Protein AF-0000000086997171 (afdb_homodimer)

Solvent-accessible surface area (backbone atoms only — not comparable to full-atom values): 11995 Å² total; per-residue (Å²): 127,89,74,79,86,69,37,44,40,44,58,39,64,38,56,68,51,46,50,51,52,29,58,74,67,73,45,54,68,68,56,49,52,52,50,43,27,66,76,50,34,45,74,69,50,71,69,57,48,53,42,53,61,66,52,76,52,82,48,42,27,58,60,54,49,46,52,26,62,75,70,69,49,57,64,74,71,35,38,43,81,40,80,42,61,52,68,63,52,50,51,51,51,52,51,48,52,54,51,52,59,54,66,72,100,128,88,75,80,87,68,37,43,40,44,57,41,66,40,54,69,49,47,50,52,52,28,57,75,67,74,45,53,69,69,55,48,51,52,50,43,25,68,76,52,34,45,72,68,49,70,69,56,50,54,42,52,63,65,52,74,52,82,50,43,27,58,60,54,49,45,51,26,62,74,70,69,51,56,64,74,71,35,37,43,81,41,81,41,62,51,68,62,52,51,49,51,52,52,51,51,52,55,52,52,60,56,64,70,102

Structure (mmCIF, N/CA/C/O backbone):
data_AF-0000000086997171-model_v1
#
loop_
_entity.id
_entity.type
_entity.pdbx_description
1 polymer 'Uncharacterized protein'
#
loop_
_atom_site.group_PDB
_atom_site.id
_atom_site.type_symbol
_atom_site.label_atom_id
_atom_site.label_alt_id
_atom_site.label_comp_id
_atom_site.label_asym_id
_atom_site.label_entity_id
_atom_site.label_seq_id
_atom_site.pdbx_PDB_ins_code
_atom_site.Cartn_x
_atom_site.Cartn_y
_atom_site.Cartn_z
_atom_site.occupancy
_atom_site.B_iso_or_equiv
_atom_site.auth_seq_id
_atom_site.auth_comp_id
_atom_site.auth_asym_id
_atom_site.auth_atom_id
_atom_site.pdbx_PDB_model_num
ATOM 1 N N . MET A 1 1 ? -8.305 15.734 19.891 1 39.94 1 MET A N 1
ATOM 2 C CA . MET A 1 1 ? -7.094 15.32 19.188 1 39.94 1 MET A CA 1
ATOM 3 C C . MET A 1 1 ? -7.348 14.086 18.328 1 39.94 1 MET A C 1
ATOM 5 O O . MET A 1 1 ? -8.047 13.164 18.766 1 39.94 1 MET A O 1
ATOM 9 N N . ARG A 1 2 ? -7.27 14.102 17.016 1 52 2 ARG A N 1
ATOM 10 C CA . ARG A 1 2 ? -7.68 12.984 16.172 1 52 2 ARG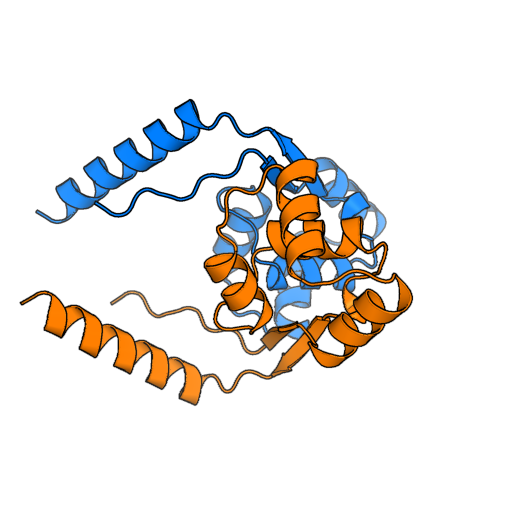 A CA 1
ATOM 11 C C . ARG A 1 2 ? -6.859 11.734 16.469 1 52 2 ARG A C 1
ATOM 13 O O . ARG A 1 2 ? -5.633 11.797 16.547 1 52 2 ARG A O 1
ATOM 20 N N . LYS A 1 3 ? -7.363 10.75 17.062 1 66.62 3 LYS A N 1
ATOM 21 C CA . LYS A 1 3 ? -6.746 9.492 17.469 1 66.62 3 LYS A CA 1
ATOM 22 C C . LYS A 1 3 ? -6.191 8.742 16.25 1 66.62 3 LYS A C 1
ATOM 24 O O . LYS A 1 3 ? -6.836 8.695 15.203 1 66.62 3 LYS A O 1
ATOM 29 N N . PHE A 1 4 ? -4.867 8.469 16.312 1 76.44 4 PHE A N 1
ATOM 30 C CA . PHE A 1 4 ? -4.207 7.684 15.266 1 76.44 4 PHE A CA 1
ATOM 31 C C . PHE A 1 4 ? -4.902 6.34 15.086 1 76.44 4 PHE A C 1
ATOM 33 O O . PHE A 1 4 ? -5.25 5.676 16.062 1 76.44 4 PHE A O 1
ATOM 40 N N . LEU A 1 5 ? -5.23 6.16 13.906 1 85.69 5 LEU A N 1
ATOM 41 C CA . LEU A 1 5 ? -5.781 4.844 13.602 1 85.69 5 LEU A CA 1
ATOM 42 C C . LEU A 1 5 ? -4.68 3.795 13.539 1 85.69 5 LEU A C 1
ATOM 44 O O . LEU A 1 5 ? -3.785 3.877 12.695 1 85.69 5 LEU A O 1
ATOM 48 N N . ILE A 1 6 ? -4.719 2.932 14.508 1 89.88 6 ILE A N 1
ATOM 49 C CA . ILE A 1 6 ? -3.754 1.84 14.57 1 89.88 6 ILE A CA 1
ATOM 50 C C . ILE A 1 6 ? -4.473 0.502 14.414 1 89.88 6 ILE A C 1
ATOM 52 O O . ILE A 1 6 ? -5.402 0.2 15.164 1 89.88 6 ILE A O 1
ATOM 56 N N . HIS A 1 7 ? -4.047 -0.205 13.469 1 94.12 7 HIS A N 1
ATOM 57 C CA . HIS A 1 7 ? -4.629 -1.518 13.211 1 94.12 7 HIS A CA 1
ATOM 58 C C . HIS A 1 7 ? -3.928 -2.6 14.031 1 94.12 7 HIS A C 1
ATOM 60 O O . HIS A 1 7 ? -2.842 -2.373 14.57 1 94.12 7 HIS A O 1
ATOM 66 N N . ASP A 1 8 ? -4.543 -3.762 14.086 1 94.62 8 ASP A N 1
ATOM 67 C CA . ASP A 1 8 ? -3.988 -4.875 14.852 1 94.62 8 ASP A CA 1
ATOM 68 C C . ASP A 1 8 ? -2.887 -5.586 14.062 1 94.62 8 ASP A C 1
ATOM 70 O O . ASP A 1 8 ? -2.117 -6.363 14.633 1 94.62 8 ASP A O 1
ATOM 74 N N . LYS A 1 9 ? -2.91 -5.336 12.758 1 94.94 9 LYS A N 1
ATOM 75 C CA . LYS A 1 9 ? -1.922 -5.969 11.891 1 94.94 9 LYS A CA 1
ATOM 76 C C . LYS A 1 9 ? -1.235 -4.941 11 1 94.94 9 LYS A C 1
ATOM 78 O O . LYS A 1 9 ? -1.775 -3.857 10.758 1 94.94 9 LYS A O 1
ATOM 83 N N . ASP A 1 10 ? -0.065 -5.309 10.688 1 94.31 10 ASP A N 1
ATOM 84 C CA . ASP A 1 10 ? 0.682 -4.555 9.688 1 94.31 10 ASP A CA 1
ATOM 85 C C . ASP A 1 10 ? 1.393 -5.488 8.711 1 94.31 10 ASP A C 1
ATOM 87 O O . ASP A 1 10 ? 1.412 -6.703 8.906 1 94.31 10 ASP A O 1
ATOM 91 N N . ILE A 1 11 ? 1.782 -4.953 7.617 1 96.06 11 ILE A N 1
ATOM 92 C CA . ILE A 1 11 ? 2.506 -5.727 6.613 1 96.06 11 ILE A CA 1
ATOM 93 C C . ILE A 1 11 ? 3.945 -5.227 6.516 1 96.06 11 ILE A C 1
ATOM 95 O O . ILE A 1 11 ? 4.191 -4.02 6.484 1 96.06 11 ILE A O 1
ATOM 99 N N . LYS A 1 12 ? 4.871 -6.16 6.566 1 96.56 12 LYS A N 1
ATOM 100 C CA . LYS A 1 12 ? 6.289 -5.816 6.547 1 96.56 12 LYS A CA 1
ATOM 101 C C . LYS A 1 12 ? 7.031 -6.605 5.469 1 96.56 12 LYS A C 1
ATOM 103 O O . LYS A 1 12 ? 6.699 -7.762 5.203 1 96.56 12 LYS A O 1
ATOM 108 N N . LEU A 1 13 ? 8 -5.941 4.934 1 97.94 13 LEU A N 1
ATOM 109 C CA . LEU A 1 13 ? 8.898 -6.598 3.988 1 97.94 13 LEU A CA 1
ATOM 110 C C . LEU A 1 13 ? 9.891 -7.5 4.715 1 97.94 13 LEU A C 1
ATOM 112 O O . LEU A 1 13 ? 10.461 -7.105 5.738 1 97.94 13 LEU A O 1
ATOM 116 N N . ASN A 1 14 ? 10.008 -8.719 4.262 1 97.44 14 ASN A N 1
ATOM 117 C CA . ASN A 1 14 ? 11.086 -9.594 4.699 1 97.44 14 ASN A CA 1
ATOM 118 C C . ASN A 1 14 ? 12.367 -9.336 3.912 1 97.44 14 ASN A C 1
ATOM 120 O O . ASN A 1 14 ? 12.539 -9.859 2.809 1 97.44 14 ASN A O 1
ATOM 124 N N . LYS A 1 15 ? 13.242 -8.68 4.52 1 95.94 15 LYS A N 1
ATOM 125 C CA . LYS A 1 15 ? 14.445 -8.211 3.838 1 95.94 15 LYS A CA 1
ATOM 126 C C . LYS A 1 15 ? 15.336 -9.375 3.416 1 95.94 15 LYS A C 1
ATOM 128 O O . LYS A 1 15 ? 15.969 -9.328 2.359 1 95.94 15 LYS A O 1
ATOM 133 N N . SER A 1 16 ? 15.383 -10.344 4.262 1 97.12 16 SER A N 1
ATOM 134 C CA . SER A 1 16 ? 16.188 -11.508 3.932 1 97.12 16 SER A CA 1
ATOM 135 C C . SER A 1 16 ? 15.688 -12.195 2.668 1 97.12 16 SER A C 1
ATOM 137 O O . SER A 1 16 ? 16.484 -12.625 1.831 1 97.12 16 SER A O 1
ATOM 139 N N . LYS A 1 17 ? 14.398 -12.32 2.574 1 97.88 17 LYS A N 1
ATOM 140 C CA . LYS A 1 17 ? 13.82 -12.914 1.371 1 97.88 17 LYS A CA 1
ATOM 141 C C . LYS A 1 17 ? 14.086 -12.039 0.148 1 97.88 17 LYS A C 1
ATOM 143 O O . LYS A 1 17 ? 14.391 -12.555 -0.933 1 97.88 17 LYS A O 1
ATOM 148 N N . LEU A 1 18 ? 13.977 -10.719 0.305 1 98.06 18 LEU A N 1
ATOM 149 C CA . LEU A 1 18 ? 14.289 -9.805 -0.786 1 98.06 18 LEU A CA 1
ATOM 150 C C . LEU A 1 18 ? 15.734 -9.961 -1.23 1 98.06 18 LEU A C 1
ATOM 152 O O . LEU A 1 18 ? 16.016 -10.039 -2.428 1 98.06 18 LEU A O 1
ATOM 156 N N . ASP A 1 19 ? 16.641 -10.062 -0.273 1 97.75 19 ASP A N 1
ATOM 157 C CA . ASP A 1 19 ? 18.047 -10.227 -0.577 1 97.75 19 ASP A CA 1
ATOM 158 C C . ASP A 1 19 ? 18.297 -11.492 -1.394 1 97.75 19 ASP A C 1
ATOM 160 O O . ASP A 1 19 ? 19.062 -11.477 -2.357 1 97.75 19 ASP A O 1
ATOM 164 N N . ALA A 1 20 ? 17.609 -12.508 -1.007 1 98.12 20 ALA A N 1
ATOM 165 C CA . ALA A 1 20 ? 17.766 -13.781 -1.708 1 98.12 20 ALA A CA 1
ATOM 166 C C . ALA A 1 20 ? 17.297 -13.672 -3.156 1 98.12 20 ALA A C 1
ATOM 168 O O . ALA A 1 20 ? 17.922 -14.211 -4.062 1 98.12 20 ALA A O 1
ATOM 169 N N . ILE A 1 21 ? 16.203 -12.992 -3.361 1 97.94 21 ILE A N 1
ATOM 170 C CA . ILE A 1 21 ? 15.656 -12.805 -4.699 1 97.94 21 ILE A CA 1
ATOM 171 C C . ILE A 1 21 ? 16.609 -11.953 -5.531 1 97.94 21 ILE A C 1
ATOM 173 O O . ILE A 1 21 ? 16.891 -12.273 -6.688 1 97.94 21 ILE A O 1
ATOM 177 N N . LEU A 1 22 ? 17.109 -10.883 -4.973 1 98.06 22 LEU A N 1
ATOM 178 C CA . LEU A 1 22 ? 18.031 -10.008 -5.676 1 98.06 22 LEU A CA 1
ATOM 179 C C . LEU A 1 22 ? 19.312 -10.75 -6.051 1 98.06 22 LEU A C 1
ATOM 181 O O . LEU A 1 22 ? 19.828 -10.602 -7.164 1 98.06 22 LEU A O 1
ATOM 185 N N . ASP A 1 23 ? 19.797 -11.586 -5.125 1 98.06 23 ASP A N 1
ATOM 186 C CA . ASP A 1 23 ? 20.984 -12.406 -5.391 1 98.06 23 ASP A CA 1
ATOM 187 C C . ASP A 1 23 ? 20.734 -13.359 -6.555 1 98.06 23 ASP A C 1
ATOM 189 O O . ASP A 1 23 ? 21.578 -13.484 -7.449 1 98.06 23 ASP A O 1
ATOM 193 N N . SER A 1 24 ? 19.609 -13.953 -6.5 1 97.75 24 SER A N 1
ATOM 194 C CA . SER A 1 24 ? 19.281 -14.914 -7.551 1 97.75 24 SER A CA 1
ATOM 195 C C . SER A 1 24 ? 19.156 -14.227 -8.906 1 97.75 24 SER A C 1
ATOM 197 O O . SER A 1 24 ? 19.406 -14.844 -9.945 1 97.75 24 SER A O 1
ATOM 199 N N . GLN A 1 25 ? 18.781 -13.031 -8.938 1 97.62 25 GLN A N 1
ATOM 200 C CA . GLN A 1 25 ? 18.578 -12.281 -10.172 1 97.62 25 GLN A CA 1
ATOM 201 C C . GLN A 1 25 ? 19.797 -11.43 -10.508 1 97.62 25 GLN A C 1
ATOM 203 O O . GLN A 1 25 ? 19.781 -10.656 -11.469 1 97.62 25 GLN A O 1
ATOM 208 N N . LYS A 1 26 ? 20.828 -11.508 -9.656 1 97.44 26 LYS A N 1
ATOM 209 C CA . LYS A 1 26 ? 22.078 -10.789 -9.844 1 97.44 26 LYS A CA 1
ATOM 210 C C . LYS A 1 26 ? 21.844 -9.281 -9.938 1 97.44 26 LYS A C 1
ATOM 212 O O . LYS A 1 26 ? 22.359 -8.617 -10.836 1 97.44 26 LYS A O 1
ATOM 217 N N . MET A 1 27 ? 21.047 -8.766 -9.07 1 97.62 27 MET A N 1
ATOM 218 C CA . MET A 1 27 ? 20.703 -7.352 -8.977 1 97.62 27 MET A CA 1
ATOM 219 C C . MET A 1 27 ? 21.016 -6.805 -7.594 1 97.62 27 MET A C 1
ATOM 221 O O . MET A 1 27 ? 20.781 -7.473 -6.586 1 97.62 27 MET A O 1
ATOM 225 N N . ASP A 1 28 ? 21.625 -5.648 -7.551 1 97.31 28 ASP A N 1
ATOM 226 C CA . ASP A 1 28 ? 21.812 -5.012 -6.25 1 97.31 28 ASP A CA 1
ATOM 227 C C . ASP A 1 28 ? 20.75 -3.938 -6.012 1 97.31 28 ASP A C 1
ATOM 229 O O . ASP A 1 28 ? 19.875 -3.719 -6.855 1 97.31 28 ASP A O 1
ATOM 233 N N . TYR A 1 29 ? 20.844 -3.246 -4.887 1 97.5 29 TYR A N 1
ATOM 234 C CA . TYR A 1 29 ? 19.781 -2.318 -4.477 1 97.5 29 TYR A CA 1
ATOM 235 C C . TYR A 1 29 ? 19.797 -1.062 -5.34 1 97.5 29 TYR A C 1
ATOM 237 O O . TYR A 1 29 ? 18.766 -0.444 -5.57 1 97.5 29 TYR A O 1
ATOM 245 N N . THR A 1 30 ? 20.938 -0.646 -5.746 1 98.06 30 THR A N 1
ATOM 246 C CA . THR A 1 30 ? 21.047 0.526 -6.609 1 98.06 30 THR A CA 1
ATOM 247 C C . THR A 1 30 ? 20.344 0.278 -7.945 1 98.06 30 THR A C 1
ATOM 249 O O . THR A 1 30 ? 19.594 1.124 -8.422 1 98.06 30 THR A O 1
ATOM 252 N N . GLU A 1 31 ? 20.594 -0.854 -8.508 1 98.19 31 GLU A N 1
ATOM 253 C CA . GLU A 1 31 ? 19.953 -1.24 -9.758 1 98.19 31 GLU A CA 1
ATOM 254 C C . GLU A 1 31 ? 18.453 -1.393 -9.57 1 98.19 31 GLU A C 1
ATOM 256 O O . GLU A 1 31 ? 17.672 -0.967 -10.43 1 98.19 31 GLU A O 1
ATOM 261 N N . LEU A 1 32 ? 18.094 -2.066 -8.531 1 98.31 32 LEU A N 1
ATOM 262 C CA . LEU A 1 32 ? 16.672 -2.229 -8.219 1 98.31 32 LEU A CA 1
ATOM 263 C C . LEU A 1 32 ? 15.977 -0.876 -8.164 1 98.31 32 LEU A C 1
ATOM 265 O O . LEU A 1 32 ? 14.93 -0.688 -8.797 1 98.31 32 LEU A O 1
ATOM 269 N N . HIS A 1 33 ? 16.516 0.033 -7.387 1 98.31 33 HIS A N 1
ATOM 270 C CA . HIS A 1 33 ? 15.953 1.374 -7.242 1 98.31 33 HIS A CA 1
ATOM 271 C C . HIS A 1 33 ? 15.82 2.064 -8.594 1 98.31 33 HIS A C 1
ATOM 273 O O . HIS A 1 33 ? 14.766 2.609 -8.914 1 98.31 33 HIS A O 1
ATOM 279 N N . ASP A 1 34 ? 16.875 2.014 -9.359 1 98.25 34 ASP A N 1
ATOM 280 C CA . ASP A 1 34 ? 16.875 2.67 -10.664 1 98.25 34 ASP A CA 1
ATOM 281 C C . ASP A 1 34 ? 15.789 2.092 -11.57 1 98.25 34 ASP A C 1
ATOM 283 O O . ASP A 1 34 ? 15.055 2.838 -12.219 1 98.25 34 ASP A O 1
ATOM 287 N N . LYS A 1 35 ? 15.703 0.79 -11.617 1 98 35 LYS A N 1
ATOM 288 C CA . LYS A 1 35 ? 14.742 0.124 -12.484 1 98 35 LYS A CA 1
ATOM 289 C C . LYS A 1 35 ? 13.305 0.437 -12.055 1 98 35 LYS A C 1
ATOM 291 O O . LYS A 1 35 ? 12.438 0.678 -12.891 1 98 35 LYS A O 1
ATOM 296 N N . ILE A 1 36 ? 13.062 0.411 -10.781 1 97.12 36 ILE A N 1
ATOM 297 C CA . ILE A 1 36 ? 11.727 0.673 -10.258 1 97.12 36 ILE A CA 1
ATOM 298 C C . ILE A 1 36 ? 11.32 2.113 -10.57 1 97.12 36 ILE A C 1
ATOM 300 O O . ILE A 1 36 ? 10.195 2.371 -11.008 1 97.12 36 ILE A O 1
ATOM 304 N N . CYS A 1 37 ? 12.211 3.055 -10.312 1 97.25 37 CYS A N 1
ATOM 305 C CA . CYS A 1 37 ? 11.93 4.457 -10.586 1 97.25 37 CYS A CA 1
ATOM 306 C C . CYS A 1 37 ? 11.656 4.676 -12.07 1 97.25 37 CYS A C 1
ATOM 308 O O . CYS A 1 37 ? 10.719 5.383 -12.43 1 97.25 37 CYS A O 1
ATOM 310 N N . LYS A 1 38 ? 12.43 4.105 -12.875 1 96.31 38 LYS A N 1
ATOM 311 C CA . LYS A 1 38 ? 12.297 4.277 -14.312 1 96.31 38 LYS A CA 1
ATOM 312 C C . LYS A 1 38 ? 11.023 3.613 -14.836 1 96.31 38 LYS A C 1
ATOM 314 O O . LYS A 1 38 ? 10.273 4.215 -15.602 1 96.31 38 LYS A O 1
ATOM 319 N N . GLN A 1 39 ? 10.75 2.428 -14.43 1 95.62 39 GLN A N 1
ATOM 320 C CA . GLN A 1 39 ? 9.656 1.636 -14.984 1 95.62 39 GLN A CA 1
ATOM 321 C C . GLN A 1 39 ? 8.305 2.092 -14.438 1 95.62 39 GLN A C 1
ATOM 323 O O . GLN A 1 39 ? 7.301 2.051 -15.148 1 95.62 39 GLN A O 1
ATOM 328 N N . PHE A 1 40 ? 8.312 2.535 -13.203 1 95.38 40 PHE A N 1
ATOM 329 C CA . PHE A 1 40 ? 7.031 2.82 -12.57 1 95.38 40 PHE A CA 1
ATOM 330 C C . PHE A 1 40 ? 6.898 4.305 -12.258 1 95.38 40 PHE A C 1
ATOM 332 O O . PHE A 1 40 ? 5.965 4.723 -11.57 1 95.38 40 PHE A O 1
ATOM 339 N N . GLY A 1 41 ? 7.867 5.102 -12.68 1 93.31 41 GLY A N 1
ATOM 340 C CA . GLY A 1 41 ? 7.758 6.543 -12.555 1 93.31 41 GLY A CA 1
ATOM 341 C C . GLY A 1 41 ? 7.859 7.027 -11.117 1 93.31 41 GLY A C 1
ATOM 342 O O . GLY A 1 41 ? 7.199 7.996 -10.734 1 93.31 41 GLY A O 1
ATOM 343 N N . LEU A 1 42 ? 8.516 6.332 -10.305 1 94.94 42 LEU A N 1
ATOM 344 C CA . LEU A 1 42 ? 8.68 6.738 -8.914 1 94.94 42 LEU A CA 1
ATOM 345 C C . LEU A 1 42 ? 9.781 7.785 -8.781 1 94.94 42 LEU A C 1
ATOM 347 O O . LEU A 1 42 ? 10.812 7.695 -9.445 1 94.94 42 LEU A O 1
ATOM 351 N N . LYS A 1 43 ? 9.586 8.766 -7.988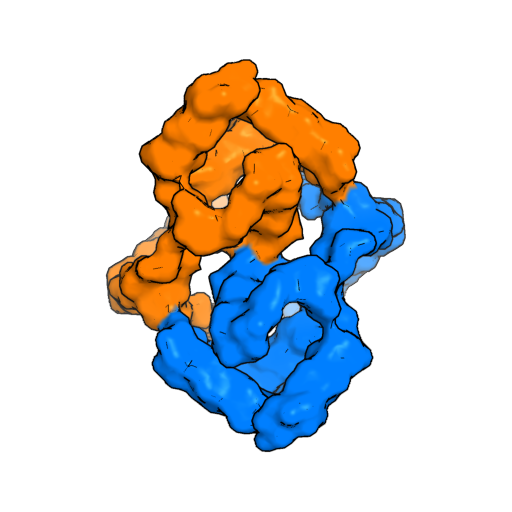 1 94.44 43 LYS A N 1
ATOM 352 C CA . LYS A 1 43 ? 10.531 9.867 -7.816 1 94.44 43 LYS A CA 1
ATOM 353 C C . LYS A 1 43 ? 11.188 9.82 -6.438 1 94.44 43 LYS A C 1
ATOM 355 O O . LYS A 1 43 ? 11.656 10.844 -5.934 1 94.44 43 LYS A O 1
ATOM 360 N N . ILE A 1 44 ? 11.273 8.75 -5.906 1 93.81 44 ILE A N 1
ATOM 361 C CA . ILE A 1 44 ? 11.867 8.586 -4.582 1 93.81 44 ILE A CA 1
ATOM 362 C C . ILE A 1 44 ? 13.383 8.508 -4.699 1 93.81 44 ILE A C 1
ATOM 364 O O . ILE A 1 44 ? 13.914 7.906 -5.637 1 93.81 44 ILE A O 1
ATOM 368 N N . SER A 1 45 ? 14.055 9.164 -3.826 1 95.44 45 SER A N 1
ATOM 369 C CA . SER A 1 45 ? 15.508 9.07 -3.781 1 95.44 45 SER A CA 1
ATOM 370 C C . SER A 1 45 ? 15.961 7.684 -3.336 1 95.44 45 SER A C 1
ATOM 372 O O . SER A 1 45 ? 15.18 6.934 -2.744 1 95.44 45 SER A O 1
ATOM 374 N N . TYR A 1 46 ? 17.25 7.43 -3.566 1 96.31 46 TYR A N 1
ATOM 375 C CA . TYR A 1 46 ? 17.797 6.152 -3.121 1 96.31 46 TYR A CA 1
ATOM 376 C C . TYR A 1 46 ? 17.688 6.008 -1.607 1 96.31 46 TYR A C 1
ATOM 378 O O . TYR A 1 46 ? 17.312 4.949 -1.104 1 96.31 46 TYR A O 1
ATOM 386 N N . LYS A 1 47 ? 18.016 7.059 -0.935 1 94.88 47 LYS A N 1
ATOM 387 C CA . LYS A 1 47 ? 17.906 7.027 0.521 1 94.88 47 LYS A CA 1
ATOM 388 C C . LYS A 1 47 ? 16.469 6.754 0.96 1 94.88 47 LYS A C 1
ATOM 390 O O . LYS A 1 47 ? 16.234 5.938 1.854 1 94.88 47 LYS A O 1
ATOM 395 N N . GLY A 1 48 ? 15.508 7.453 0.396 1 94.12 48 GLY A N 1
ATOM 396 C CA . GLY A 1 48 ? 14.102 7.203 0.673 1 94.12 48 GLY A CA 1
ATOM 397 C C . GLY A 1 48 ? 13.68 5.777 0.37 1 94.12 48 GLY A C 1
ATOM 398 O O . GLY A 1 48 ? 12.938 5.164 1.143 1 94.12 48 GLY A O 1
ATOM 399 N N . PHE A 1 49 ? 14.234 5.281 -0.718 1 96.06 49 PHE A N 1
ATOM 400 C CA . PHE A 1 49 ? 13.953 3.914 -1.144 1 96.06 49 PHE A CA 1
ATOM 401 C C . PHE A 1 49 ? 14.461 2.912 -0.113 1 96.06 49 PHE A C 1
ATOM 403 O O . PHE A 1 49 ? 13.734 1.998 0.282 1 96.06 49 PHE A O 1
ATOM 410 N N . MET A 1 50 ? 15.625 3.109 0.358 1 95.19 50 MET A N 1
ATOM 411 C CA . MET A 1 50 ? 16.203 2.219 1.357 1 95.19 50 MET A CA 1
ATOM 412 C C . MET A 1 50 ? 15.438 2.299 2.672 1 95.19 50 MET A C 1
ATOM 414 O O . MET A 1 50 ? 15.305 1.299 3.379 1 95.19 50 MET A O 1
ATOM 418 N N . ASN A 1 51 ? 14.914 3.473 3.014 1 93.88 51 ASN A N 1
ATOM 419 C CA . ASN A 1 51 ? 14.078 3.639 4.199 1 93.88 51 ASN A CA 1
ATOM 420 C C . ASN A 1 51 ? 12.789 2.826 4.094 1 93.88 51 ASN A C 1
ATOM 422 O O . ASN A 1 51 ? 12.359 2.207 5.07 1 93.88 51 ASN A O 1
ATOM 426 N N . ILE A 1 52 ? 12.203 2.838 2.99 1 94.25 52 ILE A N 1
ATOM 427 C CA . ILE A 1 52 ? 10.984 2.074 2.752 1 94.25 52 ILE A CA 1
ATOM 428 C C . ILE A 1 52 ? 11.266 0.583 2.928 1 94.25 52 ILE A C 1
ATOM 430 O O . ILE A 1 52 ? 10.516 -0.12 3.609 1 94.25 52 ILE A O 1
ATOM 434 N N . LEU A 1 53 ? 12.383 0.122 2.402 1 96.06 53 LEU A N 1
ATOM 435 C CA . LEU A 1 53 ? 12.742 -1.292 2.463 1 96.06 53 LEU A CA 1
ATOM 436 C C . LEU A 1 53 ? 13.023 -1.718 3.898 1 96.06 53 LEU A C 1
ATOM 438 O O . LEU A 1 53 ? 13.031 -2.912 4.207 1 96.06 53 LEU A O 1
ATOM 442 N N . SER A 1 54 ? 13.312 -0.791 4.754 1 94.12 54 SER A N 1
ATOM 443 C CA . SER A 1 54 ? 13.625 -1.077 6.148 1 94.12 54 SER A CA 1
ATOM 444 C C . SER A 1 54 ? 12.367 -1.08 7.008 1 94.12 54 SER A C 1
ATOM 446 O O . SER A 1 54 ? 12.438 -1.234 8.227 1 94.12 54 SER A O 1
ATOM 448 N N . ASN A 1 55 ? 11.227 -0.919 6.465 1 93.19 55 ASN A N 1
ATOM 449 C CA . ASN A 1 55 ? 9.93 -0.943 7.137 1 93.19 55 ASN A CA 1
ATOM 450 C C . ASN A 1 55 ? 9.805 0.195 8.148 1 93.19 55 ASN A C 1
ATOM 452 O O . ASN A 1 55 ? 9.211 0.022 9.211 1 93.19 55 ASN A O 1
ATOM 456 N N . ARG A 1 56 ? 10.422 1.277 7.902 1 83.25 56 ARG A N 1
ATOM 457 C CA . ARG A 1 56 ? 10.344 2.404 8.828 1 83.25 56 ARG A CA 1
ATOM 458 C C . ARG A 1 56 ? 8.945 3.025 8.812 1 83.25 56 ARG A C 1
ATOM 460 O O . ARG A 1 56 ? 8.492 3.562 9.82 1 83.25 56 ARG A O 1
ATOM 467 N N . ASN A 1 57 ? 8.32 2.953 7.719 1 80.81 57 ASN A N 1
ATOM 468 C CA . ASN A 1 57 ? 6.949 3.428 7.543 1 80.81 57 ASN A CA 1
ATOM 469 C C . ASN A 1 57 ? 6.047 2.338 6.969 1 80.81 57 ASN A C 1
ATOM 471 O O . ASN A 1 57 ? 6.535 1.324 6.465 1 80.81 57 ASN A O 1
ATOM 475 N N . SER A 1 58 ? 4.758 2.625 7.152 1 86.56 58 SER A N 1
ATOM 476 C CA . SER A 1 58 ? 3.818 1.7 6.527 1 86.56 58 SER A CA 1
ATOM 477 C C . SER A 1 58 ? 3.957 1.715 5.012 1 86.56 58 SER A C 1
ATOM 479 O O . SER A 1 58 ? 4.188 2.768 4.414 1 86.56 58 SER A O 1
ATOM 481 N N . TRP A 1 59 ? 3.783 0.632 4.473 1 94.94 59 TRP A N 1
ATOM 482 C CA . TRP A 1 59 ? 3.973 0.484 3.035 1 94.94 59 TRP A CA 1
ATOM 483 C C . TRP A 1 59 ? 2.807 1.096 2.266 1 94.94 59 TRP A C 1
ATOM 485 O O . TRP A 1 59 ? 1.644 0.843 2.586 1 94.94 59 TRP A O 1
ATOM 495 N N . LYS A 1 60 ? 3.223 1.876 1.258 1 95.19 60 LYS A N 1
ATOM 496 C CA . LYS A 1 60 ? 2.268 2.256 0.222 1 95.19 60 LYS A CA 1
ATOM 497 C C . LYS A 1 60 ? 2.113 1.148 -0.816 1 95.19 60 LYS A C 1
ATOM 499 O O . LYS A 1 60 ? 3.094 0.511 -1.203 1 95.19 60 LYS A O 1
ATOM 504 N N . PHE A 1 61 ? 0.961 1.019 -1.285 1 97.44 61 PHE A N 1
ATOM 505 C CA . PHE A 1 61 ? 0.695 -0.065 -2.223 1 97.44 61 PHE A CA 1
ATOM 506 C C . PHE A 1 61 ? 1.497 0.12 -3.506 1 97.44 61 PHE A C 1
ATOM 508 O O . PHE A 1 61 ? 2.025 -0.847 -4.059 1 97.44 61 PHE A O 1
ATOM 515 N N . LEU A 1 62 ? 1.646 1.35 -4.016 1 96.81 62 LEU A N 1
ATOM 516 C CA . LEU A 1 62 ? 2.381 1.621 -5.246 1 96.81 62 LEU A CA 1
ATOM 517 C C . LEU A 1 62 ? 3.803 1.075 -5.16 1 96.81 62 LEU A C 1
ATOM 519 O O . LEU A 1 62 ? 4.297 0.467 -6.109 1 96.81 62 LEU A O 1
ATOM 523 N N . TYR A 1 63 ? 4.445 1.253 -4.008 1 96.94 63 TYR A N 1
ATOM 524 C CA . TYR A 1 63 ? 5.816 0.79 -3.832 1 96.94 63 TYR A CA 1
ATOM 525 C C . TYR A 1 63 ? 5.879 -0.733 -3.805 1 96.94 63 TYR A C 1
ATOM 527 O O . TYR A 1 63 ? 6.746 -1.337 -4.438 1 96.94 63 TYR A O 1
ATOM 535 N N . ALA A 1 64 ? 4.977 -1.31 -3.068 1 97.75 64 ALA A N 1
ATOM 536 C CA . ALA A 1 64 ? 4.934 -2.766 -2.975 1 97.75 64 ALA A CA 1
ATOM 537 C C . ALA A 1 64 ? 4.625 -3.393 -4.332 1 97.75 64 ALA A C 1
ATOM 539 O O . ALA A 1 64 ? 5.246 -4.387 -4.719 1 97.75 64 ALA A O 1
ATOM 540 N N . TYR A 1 65 ? 3.688 -2.801 -4.988 1 97.06 65 TYR A N 1
ATOM 541 C CA . TYR A 1 65 ? 3.305 -3.246 -6.32 1 97.06 65 TYR A CA 1
ATOM 542 C C . TYR A 1 65 ? 4.492 -3.191 -7.277 1 97.06 65 TYR A C 1
ATOM 544 O O . TYR A 1 65 ? 4.773 -4.164 -7.98 1 97.06 65 TYR A O 1
ATOM 552 N N . ALA A 1 66 ? 5.18 -2.088 -7.352 1 97.19 66 ALA A N 1
ATOM 553 C CA . ALA A 1 66 ? 6.324 -1.891 -8.234 1 97.19 66 ALA A CA 1
ATOM 554 C C . ALA A 1 66 ? 7.418 -2.92 -7.957 1 97.19 66 ALA A C 1
ATOM 556 O O . ALA A 1 66 ? 7.992 -3.492 -8.891 1 97.19 66 ALA A O 1
ATOM 557 N N . LEU A 1 67 ? 7.672 -3.146 -6.684 1 97.62 67 LEU A N 1
ATOM 558 C CA . LEU A 1 67 ? 8.688 -4.105 -6.266 1 97.62 67 LEU A CA 1
ATOM 559 C C . LEU A 1 67 ? 8.344 -5.508 -6.754 1 97.62 67 LEU A C 1
ATOM 561 O O . LEU A 1 67 ? 9.172 -6.168 -7.387 1 97.62 67 LEU A O 1
ATOM 565 N N . CYS A 1 68 ? 7.121 -5.922 -6.492 1 97 68 CYS A N 1
ATOM 566 C CA . CYS A 1 68 ? 6.688 -7.27 -6.844 1 97 68 CYS A CA 1
ATOM 567 C C . CYS A 1 68 ? 6.637 -7.445 -8.359 1 97 68 CYS A C 1
ATOM 569 O O . CYS A 1 68 ? 7.035 -8.492 -8.875 1 97 68 CYS A O 1
ATOM 571 N N . GLU A 1 69 ? 6.141 -6.496 -9.062 1 96.31 69 GLU A N 1
ATOM 572 C CA . GLU A 1 69 ? 6.059 -6.566 -10.523 1 96.31 69 GLU A CA 1
ATOM 573 C C . GLU A 1 69 ? 7.445 -6.656 -11.148 1 96.31 69 GLU A C 1
ATOM 575 O O . GLU A 1 69 ? 7.668 -7.453 -12.062 1 96.31 69 GLU A O 1
ATOM 580 N N . LEU A 1 70 ? 8.344 -5.793 -10.688 1 97.31 70 LEU A N 1
ATOM 581 C CA . LEU A 1 70 ? 9.695 -5.789 -11.25 1 97.31 70 LEU A CA 1
ATOM 582 C C . LEU A 1 70 ? 10.391 -7.125 -11.008 1 97.31 70 LEU A C 1
ATOM 584 O O . LEU A 1 70 ? 11.055 -7.652 -11.906 1 97.31 70 LEU A O 1
ATOM 588 N N . LEU A 1 71 ? 10.242 -7.625 -9.805 1 97.81 71 LEU A N 1
ATOM 589 C CA . LEU A 1 71 ? 10.953 -8.836 -9.406 1 97.81 71 LEU A CA 1
ATOM 590 C C . LEU A 1 71 ? 10.203 -10.086 -9.867 1 97.81 71 LEU A C 1
ATOM 592 O O . LEU A 1 71 ? 10.727 -11.195 -9.773 1 97.81 71 LEU A O 1
ATOM 596 N N . LYS A 1 72 ? 8.977 -9.898 -10.297 1 96.31 72 LYS A N 1
ATOM 597 C CA . LYS A 1 72 ? 8.141 -11 -10.773 1 96.31 72 LYS A CA 1
ATOM 598 C C . LYS A 1 72 ? 7.895 -12.023 -9.672 1 96.31 72 LYS A C 1
ATOM 600 O O . LYS A 1 72 ? 8.086 -13.219 -9.883 1 96.31 72 LYS A O 1
ATOM 605 N N . VAL A 1 73 ? 7.484 -11.531 -8.562 1 95.69 73 VAL A N 1
ATOM 606 C CA . VAL A 1 73 ? 7.137 -12.367 -7.426 1 95.69 73 VAL A CA 1
ATOM 607 C C . VAL A 1 73 ? 5.766 -11.969 -6.887 1 95.69 73 VAL A C 1
ATOM 609 O O . VAL A 1 73 ? 5.277 -10.867 -7.164 1 95.69 73 VAL A O 1
ATOM 612 N N . ASN A 1 74 ? 5.203 -12.844 -6.121 1 93.69 74 ASN A N 1
ATOM 613 C CA . ASN A 1 74 ? 3.977 -12.516 -5.402 1 93.69 74 ASN A CA 1
ATOM 614 C C . ASN A 1 74 ? 4.27 -11.781 -4.094 1 93.69 74 ASN A C 1
ATOM 616 O O . ASN A 1 74 ? 5.328 -11.969 -3.494 1 93.69 74 ASN A O 1
ATOM 620 N N . SER A 1 75 ? 3.307 -10.992 -3.699 1 95.38 75 SER A N 1
ATOM 621 C CA . SER A 1 75 ? 3.498 -10.219 -2.479 1 95.38 75 SER A CA 1
ATOM 622 C C . SER A 1 75 ? 3.799 -11.125 -1.29 1 95.38 75 SER A C 1
ATOM 624 O O . SER A 1 75 ? 4.648 -10.805 -0.458 1 95.38 75 SER A O 1
ATOM 626 N N . ASN A 1 76 ? 3.215 -12.273 -1.307 1 94.06 76 ASN A N 1
ATOM 627 C CA . ASN A 1 76 ? 3.365 -13.188 -0.175 1 94.06 76 ASN A CA 1
ATOM 628 C C . ASN A 1 76 ? 4.754 -13.82 -0.148 1 94.06 76 ASN A C 1
ATOM 630 O O . ASN A 1 76 ? 5.148 -14.414 0.855 1 94.06 76 ASN A O 1
ATOM 634 N N . ASP A 1 77 ? 5.461 -13.703 -1.162 1 95.25 77 ASP A N 1
ATOM 635 C CA . ASP A 1 77 ? 6.816 -14.234 -1.219 1 95.25 77 ASP A CA 1
ATOM 636 C C . ASP A 1 77 ? 7.781 -13.383 -0.401 1 95.25 77 ASP A C 1
ATOM 638 O O . ASP A 1 77 ? 8.789 -13.883 0.111 1 95.25 77 ASP A O 1
ATOM 642 N N . ILE A 1 78 ? 7.449 -12.094 -0.305 1 97.19 78 ILE A N 1
ATOM 643 C CA . ILE A 1 78 ? 8.469 -11.242 0.285 1 97.19 78 ILE A CA 1
ATOM 644 C C . ILE A 1 78 ? 7.855 -10.375 1.386 1 97.19 78 ILE A C 1
ATOM 646 O O . ILE A 1 78 ? 8.57 -9.75 2.164 1 97.19 78 ILE A O 1
ATOM 650 N N . PHE A 1 79 ? 6.574 -10.32 1.466 1 97.56 79 PHE A N 1
ATOM 651 C CA . PHE A 1 79 ? 5.906 -9.578 2.531 1 97.56 79 PHE A CA 1
ATOM 652 C C . PHE A 1 79 ? 5.219 -10.531 3.502 1 97.56 79 PHE A C 1
ATOM 654 O O . PHE A 1 79 ? 4.816 -11.633 3.119 1 97.56 79 PHE A O 1
ATOM 661 N N . GLU A 1 80 ? 5.09 -10.039 4.695 1 95.94 80 GLU A N 1
ATOM 662 C CA . GLU A 1 80 ? 4.449 -10.828 5.738 1 95.94 80 GLU A CA 1
ATOM 663 C C . GLU A 1 80 ? 3.531 -9.969 6.602 1 95.94 80 GLU A C 1
ATOM 665 O O . GLU A 1 80 ? 3.859 -8.82 6.91 1 95.94 80 GLU A O 1
ATOM 670 N N . LEU A 1 81 ? 2.414 -10.539 6.957 1 95.12 81 LEU A N 1
ATOM 671 C CA . LEU A 1 81 ? 1.534 -9.914 7.938 1 95.12 81 LEU A CA 1
ATOM 672 C C . LEU A 1 81 ? 2.057 -10.125 9.352 1 95.12 81 LEU A C 1
ATOM 674 O O . LEU A 1 81 ? 2.369 -11.258 9.742 1 95.12 81 LEU A O 1
ATOM 678 N N . VAL A 1 82 ? 2.148 -9.062 10.086 1 94.81 82 VAL A N 1
ATOM 679 C CA . VAL A 1 82 ? 2.668 -9.164 11.445 1 94.81 82 VAL A CA 1
ATOM 680 C C . VAL A 1 82 ? 1.673 -8.555 12.43 1 94.81 82 VAL A C 1
ATOM 682 O O . VAL A 1 82 ? 0.925 -7.641 12.078 1 94.81 82 VAL A O 1
ATOM 685 N N . ASP A 1 83 ? 1.652 -9.039 13.617 1 95.12 83 ASP A N 1
ATOM 686 C CA . ASP A 1 83 ? 0.829 -8.461 14.672 1 95.12 83 ASP A CA 1
ATOM 687 C C . ASP A 1 83 ? 1.437 -7.156 15.188 1 95.12 83 ASP A C 1
ATOM 689 O O . ASP A 1 83 ? 2.658 -7.035 15.305 1 95.12 83 ASP A O 1
ATOM 693 N N . VAL A 1 84 ? 0.527 -6.254 15.438 1 93.25 84 VAL A N 1
ATOM 694 C CA . VAL A 1 84 ? 0.966 -4.961 15.953 1 93.25 84 VAL A CA 1
ATOM 695 C C . VAL A 1 84 ? 0.625 -4.859 17.438 1 93.25 84 VAL A C 1
ATOM 697 O O . VAL A 1 84 ? -0.497 -5.164 17.844 1 93.25 84 VAL A O 1
ATOM 700 N N . ASP A 1 85 ? 1.643 -4.539 18.203 1 93.19 85 ASP A N 1
ATOM 701 C CA . ASP A 1 85 ? 1.365 -4.117 19.578 1 93.19 85 ASP A CA 1
ATOM 702 C C . ASP A 1 85 ? 0.761 -2.715 19.609 1 93.19 85 ASP A C 1
ATOM 704 O O . ASP A 1 85 ? 1.488 -1.721 19.672 1 93.19 85 ASP A O 1
ATOM 708 N N . VAL A 1 86 ? -0.512 -2.662 19.688 1 89.88 86 VAL A N 1
ATOM 709 C CA . VAL A 1 86 ? -1.263 -1.427 19.484 1 89.88 86 VAL A CA 1
ATOM 710 C C . VAL A 1 86 ? -0.893 -0.414 20.562 1 89.88 86 VAL A C 1
ATOM 712 O O . VAL A 1 86 ? -0.717 0.773 20.281 1 89.88 86 VAL A O 1
ATOM 715 N N . ASP A 1 87 ? -0.81 -0.858 21.797 1 90.5 87 ASP A N 1
ATOM 716 C CA . ASP A 1 87 ? -0.493 0.047 22.891 1 90.5 87 ASP A CA 1
ATOM 717 C C . ASP A 1 87 ? 0.912 0.626 22.734 1 90.5 87 ASP A C 1
ATOM 719 O O . ASP A 1 87 ? 1.118 1.826 22.938 1 90.5 87 ASP A O 1
ATOM 723 N N . ALA A 1 88 ? 1.799 -0.201 22.438 1 89.88 88 ALA A N 1
ATOM 724 C CA . ALA A 1 88 ? 3.17 0.263 22.234 1 89.88 88 ALA A CA 1
ATOM 725 C C . ALA A 1 88 ? 3.254 1.259 21.094 1 89.88 88 ALA A C 1
ATOM 727 O O . ALA A 1 88 ? 3.943 2.277 21.188 1 89.88 88 ALA A O 1
ATOM 728 N N . GLU A 1 89 ? 2.555 0.91 20.031 1 87.19 89 GLU A N 1
ATOM 729 C CA . GLU A 1 89 ? 2.543 1.796 18.859 1 87.19 89 GLU A CA 1
ATOM 730 C C . GLU A 1 89 ? 1.912 3.143 19.203 1 87.19 89 GLU A C 1
ATOM 732 O O . GLU A 1 89 ? 2.396 4.188 18.766 1 87.19 89 GLU A O 1
ATOM 737 N N . ARG A 1 90 ? 0.885 3.096 19.891 1 87.56 90 ARG A N 1
ATOM 738 C CA . ARG A 1 90 ? 0.203 4.32 20.312 1 87.56 90 ARG A CA 1
ATOM 739 C C . ARG A 1 90 ? 1.126 5.211 21.125 1 87.56 90 ARG A C 1
ATOM 741 O O . ARG A 1 90 ? 1.168 6.426 20.922 1 87.56 90 ARG A O 1
ATOM 748 N N . MET A 1 91 ? 1.767 4.625 21.984 1 87.69 91 MET A N 1
ATOM 749 C CA . MET A 1 91 ? 2.693 5.355 22.844 1 87.69 91 MET A CA 1
ATOM 750 C C . MET A 1 91 ? 3.811 5.992 22.031 1 87.69 91 MET A C 1
ATOM 752 O O . MET A 1 91 ? 4.191 7.141 22.266 1 87.69 91 MET A O 1
ATOM 756 N N . GLU A 1 92 ? 4.34 5.273 21.125 1 82.44 92 GLU A N 1
ATOM 757 C CA . GLU A 1 92 ? 5.406 5.781 20.266 1 82.44 92 GLU A CA 1
ATOM 758 C C . GLU A 1 92 ? 4.934 6.98 19.453 1 82.44 92 GLU A C 1
ATOM 760 O O . GLU A 1 92 ? 5.652 7.973 19.328 1 82.44 92 GLU A O 1
ATOM 765 N N . ARG A 1 93 ? 3.807 6.887 18.922 1 81.06 93 ARG A N 1
ATOM 766 C CA . ARG A 1 93 ? 3.264 7.973 18.109 1 81.06 93 ARG A CA 1
ATOM 767 C C . ARG A 1 93 ? 3.01 9.211 18.969 1 81.06 93 ARG A C 1
ATOM 769 O O . ARG A 1 93 ? 3.232 10.336 18.5 1 81.06 93 ARG A O 1
ATOM 776 N N . GLU A 1 94 ? 2.512 8.961 20.078 1 81.12 94 GLU A N 1
ATOM 777 C CA . GLU A 1 94 ? 2.279 10.078 20.984 1 81.12 94 GLU A CA 1
ATOM 778 C C . GLU A 1 94 ? 3.59 10.758 21.375 1 81.12 94 GLU A C 1
ATOM 780 O O . GLU A 1 94 ? 3.656 11.984 21.469 1 81.12 94 GLU A O 1
ATOM 785 N N . ASN A 1 95 ? 4.547 9.93 21.578 1 82.94 95 ASN A N 1
ATOM 786 C CA . ASN A 1 95 ? 5.863 10.461 21.922 1 82.94 95 ASN A CA 1
ATOM 787 C C . ASN A 1 95 ? 6.461 11.258 20.766 1 82.94 95 ASN A C 1
ATOM 789 O O . ASN A 1 95 ? 7.102 12.289 20.984 1 82.94 95 ASN A O 1
ATOM 793 N N . MET A 1 96 ? 6.293 10.812 19.625 1 76.75 96 MET A N 1
ATOM 794 C CA . MET A 1 96 ? 6.781 11.508 18.438 1 76.75 96 MET A CA 1
ATOM 795 C C . MET A 1 96 ? 6.086 12.852 18.266 1 76.75 96 MET A C 1
ATOM 797 O O . MET A 1 96 ? 6.727 13.844 17.906 1 76.75 96 MET A O 1
ATOM 801 N N . LYS A 1 97 ? 4.793 12.859 18.469 1 74.12 97 LYS A N 1
ATOM 802 C CA . LYS A 1 97 ? 4.02 14.094 18.391 1 74.12 97 LYS A CA 1
ATOM 803 C C . LYS A 1 97 ? 4.508 15.117 19.406 1 74.12 97 LYS A C 1
ATOM 805 O O . LYS A 1 97 ? 4.605 16.312 19.109 1 74.12 97 LYS A O 1
ATOM 810 N N . LYS A 1 98 ? 4.777 14.641 20.516 1 72.94 98 LYS A N 1
ATOM 811 C CA . LYS A 1 98 ? 5.266 15.516 21.562 1 72.94 98 LYS A CA 1
ATOM 812 C C . LYS A 1 98 ? 6.621 16.109 21.203 1 72.94 98 LYS A C 1
ATOM 814 O O . LYS A 1 98 ? 6.879 17.297 21.469 1 72.94 98 LYS A O 1
ATOM 819 N N . ARG A 1 99 ? 7.395 15.352 20.578 1 70.75 99 ARG A N 1
ATOM 820 C CA . ARG A 1 99 ? 8.719 15.82 20.188 1 70.75 99 ARG A CA 1
ATOM 821 C C . ARG A 1 99 ? 8.625 16.812 19.031 1 70.75 99 ARG A C 1
ATOM 823 O O . ARG A 1 99 ? 9.398 17.766 18.969 1 70.75 99 ARG A O 1
ATOM 830 N N . ASP A 1 100 ? 7.809 16.516 18.078 1 66.5 100 ASP A N 1
ATOM 831 C CA . ASP A 1 100 ? 7.605 17.422 16.953 1 66.5 100 ASP A CA 1
ATOM 832 C C . ASP A 1 100 ? 7.07 18.766 17.422 1 66.5 100 ASP A C 1
ATOM 834 O O . ASP A 1 100 ? 7.504 19.812 16.953 1 66.5 100 ASP A O 1
ATOM 838 N N . VAL A 1 101 ? 6.066 18.844 18.266 1 55.28 101 VAL A N 1
ATOM 839 C CA . VAL A 1 101 ? 5.504 20.062 18.812 1 55.28 101 VAL A CA 1
ATOM 840 C C . VAL A 1 101 ? 6.578 20.844 19.562 1 55.28 101 VAL A C 1
ATOM 842 O O . VAL A 1 101 ? 6.625 22.078 19.516 1 55.28 101 VAL A O 1
ATOM 845 N N . ARG A 1 102 ? 7.406 20.188 20.125 1 55.97 102 ARG A N 1
ATOM 846 C CA . ARG A 1 102 ? 8.461 20.859 20.875 1 55.97 102 ARG A CA 1
ATOM 847 C C . ARG A 1 102 ? 9.484 21.5 19.938 1 55.97 102 ARG A C 1
ATOM 849 O O . ARG A 1 102 ? 10.086 22.516 20.266 1 55.97 102 ARG A O 1
ATOM 856 N N . ASN A 1 103 ? 9.586 20.875 18.891 1 50.66 103 ASN A N 1
ATOM 857 C CA . ASN A 1 103 ? 10.531 21.453 17.938 1 50.66 103 ASN A CA 1
ATOM 858 C C . ASN A 1 103 ? 9.922 22.625 17.188 1 50.66 103 ASN A C 1
ATOM 860 O O . ASN A 1 103 ? 10.602 23.297 16.406 1 50.66 103 ASN A O 1
ATOM 864 N N . LYS A 1 104 ? 8.703 22.734 17.188 1 49.53 104 LYS A N 1
ATOM 865 C CA . LYS A 1 104 ? 8.062 23.859 16.516 1 49.53 104 LYS A CA 1
ATOM 866 C C . LYS A 1 104 ? 8.188 25.141 17.359 1 49.53 104 LYS A C 1
ATOM 868 O O . LYS A 1 104 ? 7.941 26.234 16.859 1 49.53 104 LYS A O 1
ATOM 873 N N . TYR A 1 105 ? 8.492 25.094 18.578 1 39.97 105 TYR A N 1
ATOM 874 C CA . TYR A 1 105 ? 8.82 26.312 19.312 1 39.97 105 TYR A CA 1
ATOM 875 C C . TYR A 1 105 ? 10.328 26.516 19.391 1 39.97 105 TYR A C 1
ATOM 877 O O . TYR A 1 105 ? 11.086 25.547 19.453 1 39.97 105 TYR A O 1
ATOM 885 N N . MET B 1 1 ? 9.555 24.859 2.615 1 39.59 1 MET B N 1
ATOM 886 C CA . MET B 1 1 ? 8.312 24.094 2.643 1 39.59 1 MET B CA 1
ATOM 887 C C . MET B 1 1 ? 8.508 22.719 2.035 1 39.59 1 MET B C 1
ATOM 889 O O . MET B 1 1 ? 9.18 22.562 1.013 1 39.59 1 MET B O 1
ATOM 893 N N . ARG B 1 2 ? 8.398 21.625 2.75 1 51.56 2 ARG B N 1
ATOM 894 C CA . ARG B 1 2 ? 8.758 20.312 2.244 1 51.56 2 ARG B CA 1
ATOM 895 C C . ARG B 1 2 ? 7.914 19.938 1.031 1 51.56 2 ARG B C 1
ATOM 897 O O . ARG B 1 2 ? 6.688 20.062 1.06 1 51.56 2 ARG B O 1
ATOM 904 N N . LYS B 1 3 ? 8.391 19.906 -0.147 1 65.81 3 LYS B N 1
ATOM 905 C CA . LYS B 1 3 ? 7.746 19.609 -1.423 1 65.81 3 LYS B CA 1
ATOM 906 C C . LYS B 1 3 ? 7.141 18.203 -1.414 1 65.81 3 LYS B C 1
ATOM 908 O O . LYS B 1 3 ? 7.758 17.266 -0.92 1 65.81 3 LYS B O 1
ATOM 913 N N . PHE B 1 4 ? 5.82 18.141 -1.662 1 76.56 4 PHE B N 1
ATOM 914 C CA . PHE B 1 4 ? 5.105 16.875 -1.767 1 76.56 4 PHE B CA 1
ATOM 915 C C . PHE B 1 4 ? 5.738 15.992 -2.832 1 76.56 4 PHE B C 1
ATOM 917 O O . PHE B 1 4 ? 6.074 16.453 -3.922 1 76.56 4 PHE B O 1
ATOM 924 N N . LEU B 1 5 ? 6.031 14.891 -2.389 1 85.5 5 LEU B N 1
ATOM 925 C CA . LEU B 1 5 ? 6.523 13.922 -3.359 1 85.5 5 LEU B CA 1
ATOM 926 C C . LEU B 1 5 ? 5.379 13.359 -4.195 1 85.5 5 LEU B C 1
ATOM 928 O O . LEU B 1 5 ? 4.469 12.727 -3.658 1 85.5 5 LEU B O 1
ATOM 932 N N . ILE B 1 6 ? 5.422 13.719 -5.434 1 89.69 6 ILE B N 1
ATOM 933 C CA . ILE B 1 6 ? 4.414 13.234 -6.375 1 89.69 6 ILE B CA 1
ATOM 934 C C . ILE B 1 6 ? 5.078 12.367 -7.441 1 89.69 6 ILE B C 1
ATOM 936 O O . ILE B 1 6 ? 6.008 12.805 -8.117 1 89.69 6 ILE B O 1
ATOM 940 N N . HIS B 1 7 ? 4.605 11.219 -7.535 1 93.94 7 HIS B N 1
ATOM 941 C CA . HIS B 1 7 ? 5.125 10.281 -8.523 1 93.94 7 HIS B CA 1
ATOM 942 C C . HIS B 1 7 ? 4.398 10.43 -9.859 1 93.94 7 HIS B C 1
ATOM 944 O O . HIS B 1 7 ? 3.342 11.055 -9.93 1 93.94 7 HIS B O 1
ATOM 950 N N . ASP B 1 8 ? 4.965 9.805 -10.883 1 94.56 8 ASP B N 1
ATOM 951 C CA . ASP B 1 8 ? 4.383 9.891 -12.219 1 94.56 8 ASP B CA 1
ATOM 952 C C . ASP B 1 8 ? 3.234 8.898 -12.383 1 94.56 8 ASP B C 1
ATOM 954 O O . ASP B 1 8 ? 2.449 8.992 -13.328 1 94.56 8 ASP B O 1
ATOM 958 N N . LYS B 1 9 ? 3.238 7.93 -11.477 1 94.94 9 LYS B N 1
ATOM 959 C CA . LYS B 1 9 ? 2.211 6.895 -11.531 1 94.94 9 LYS B CA 1
ATOM 960 C C . LYS B 1 9 ? 1.541 6.711 -10.172 1 94.94 9 LYS B C 1
ATOM 962 O O . LYS B 1 9 ? 2.109 7.078 -9.141 1 94.94 9 LYS B O 1
ATOM 967 N N . ASP B 1 10 ? 0.364 6.293 -10.297 1 94.31 10 ASP B N 1
ATOM 968 C CA . ASP B 1 10 ? -0.378 5.875 -9.109 1 94.31 10 ASP B CA 1
ATOM 969 C C . ASP B 1 10 ? -1.154 4.586 -9.367 1 94.31 10 ASP B C 1
ATOM 971 O O . ASP B 1 10 ? -1.222 4.117 -10.508 1 94.31 10 ASP B O 1
ATOM 975 N N . ILE B 1 11 ? -1.546 3.963 -8.328 1 96 11 ILE B N 1
ATOM 976 C CA . ILE B 1 11 ? -2.332 2.738 -8.438 1 96 11 ILE B CA 1
ATOM 977 C C . ILE B 1 11 ? -3.756 2.992 -7.949 1 96 11 ILE B C 1
ATOM 979 O O . ILE B 1 11 ? -3.957 3.635 -6.914 1 96 11 ILE B O 1
ATOM 983 N N . LYS B 1 12 ? -4.707 2.574 -8.75 1 96.56 12 LYS B N 1
ATOM 984 C CA . LYS B 1 12 ? -6.113 2.795 -8.43 1 96.56 12 LYS B CA 1
ATOM 985 C C . LYS B 1 12 ? -6.906 1.492 -8.5 1 96.56 12 LYS B C 1
ATOM 987 O O . LYS B 1 12 ? -6.629 0.639 -9.344 1 96.56 12 LYS B O 1
ATOM 992 N N . LEU B 1 13 ? -7.863 1.442 -7.621 1 97.94 13 LEU B N 1
ATOM 993 C CA . LEU B 1 13 ? -8.805 0.33 -7.648 1 97.94 13 LEU B CA 1
ATOM 994 C C . LEU B 1 13 ? -9.82 0.504 -8.773 1 97.94 13 LEU B C 1
ATOM 996 O O . LEU B 1 13 ? -10.344 1.602 -8.977 1 97.94 13 LEU B O 1
ATOM 1000 N N . ASN B 1 14 ? -9.969 -0.536 -9.562 1 97.44 14 ASN B N 1
ATOM 1001 C CA . ASN B 1 14 ? -11.078 -0.584 -10.508 1 97.44 14 ASN B CA 1
ATOM 1002 C C . ASN B 1 14 ? -12.367 -1.057 -9.844 1 97.44 14 ASN B C 1
ATOM 1004 O O . ASN B 1 14 ? -12.586 -2.26 -9.695 1 97.44 14 ASN B O 1
ATOM 1008 N N . LYS B 1 15 ? -13.203 -0.154 -9.617 1 95.94 15 LYS B N 1
ATOM 1009 C CA . LYS B 1 15 ? -14.406 -0.429 -8.828 1 95.94 15 LYS B CA 1
ATOM 1010 C C . LYS B 1 15 ? -15.344 -1.369 -9.578 1 95.94 15 LYS B C 1
ATOM 1012 O O . LYS B 1 15 ? -16 -2.211 -8.961 1 95.94 15 LYS B O 1
ATOM 1017 N N . SER B 1 16 ? -15.391 -1.178 -10.836 1 97.06 16 SER B N 1
ATOM 1018 C CA . SER B 1 16 ? -16.266 -2.041 -11.633 1 97.06 16 SER B CA 1
ATOM 1019 C C . SER B 1 16 ? -15.812 -3.498 -11.555 1 97.06 16 SER B C 1
ATOM 1021 O O . SER B 1 16 ? -16.641 -4.402 -11.453 1 97.06 16 SER B O 1
ATOM 1023 N N . LYS B 1 17 ? -14.539 -3.693 -11.617 1 97.88 17 LYS B N 1
ATOM 1024 C CA . LYS B 1 17 ? -14.016 -5.051 -11.484 1 97.88 17 LYS B CA 1
ATOM 1025 C C . LYS B 1 17 ? -14.273 -5.605 -10.094 1 97.88 17 LYS B C 1
ATOM 1027 O O . LYS B 1 17 ? -14.625 -6.777 -9.938 1 97.88 17 LYS B O 1
ATOM 1032 N N . LEU B 1 18 ? -14.109 -4.77 -9.078 1 98.06 18 LEU B N 1
ATOM 1033 C CA . LEU B 1 18 ? -14.414 -5.191 -7.711 1 98.06 18 LEU B CA 1
ATOM 1034 C C . LEU B 1 18 ? -15.875 -5.59 -7.578 1 98.06 18 LEU B C 1
ATOM 1036 O O . LEU B 1 18 ? -16.188 -6.637 -7.004 1 98.06 18 LEU B O 1
ATOM 1040 N N . ASP B 1 19 ? -16.75 -4.785 -8.141 1 97.75 19 ASP B N 1
ATOM 1041 C CA . ASP B 1 19 ? -18.188 -5.07 -8.094 1 97.75 19 ASP B CA 1
ATOM 1042 C C . ASP B 1 19 ? -18.5 -6.422 -8.727 1 97.75 19 ASP B C 1
ATOM 1044 O O . ASP B 1 19 ? -19.281 -7.199 -8.188 1 97.75 19 ASP B O 1
ATOM 1048 N N . ALA B 1 20 ? -17.844 -6.676 -9.805 1 98.12 20 ALA B N 1
ATOM 1049 C CA . ALA B 1 20 ? -18.062 -7.938 -10.508 1 98.12 20 ALA B CA 1
ATOM 1050 C C . ALA B 1 20 ? -17.625 -9.125 -9.648 1 98.12 20 ALA B C 1
ATOM 1052 O O . ALA B 1 20 ? -18.297 -10.156 -9.617 1 98.12 20 ALA B O 1
ATOM 1053 N N . ILE B 1 21 ? -16.516 -8.977 -9 1 98 21 ILE B N 1
ATOM 1054 C CA . ILE B 1 21 ? -15.992 -10.031 -8.141 1 98 21 ILE B CA 1
ATOM 1055 C C . ILE B 1 21 ? -16.922 -10.242 -6.953 1 98 21 ILE B C 1
ATOM 1057 O O . ILE B 1 21 ? -17.25 -11.383 -6.605 1 98 21 ILE B O 1
ATOM 1061 N N . LEU B 1 22 ? -17.359 -9.18 -6.34 1 98.06 22 LEU B N 1
ATOM 1062 C CA . LEU B 1 22 ? -18.281 -9.273 -5.203 1 98.06 22 LEU B CA 1
ATOM 1063 C C . LEU B 1 22 ? -19.594 -9.938 -5.613 1 98.06 22 LEU B C 1
ATOM 1065 O O . LEU B 1 22 ? -20.109 -10.781 -4.883 1 98.06 22 LEU B O 1
ATOM 1069 N N . ASP B 1 23 ? -20.078 -9.586 -6.793 1 98.06 23 ASP B N 1
ATOM 1070 C CA . ASP B 1 23 ? -21.297 -10.195 -7.32 1 98.06 23 ASP B CA 1
ATOM 1071 C C . ASP B 1 23 ? -21.125 -11.695 -7.516 1 98.06 23 ASP B C 1
ATOM 1073 O O . ASP B 1 23 ? -21.984 -12.484 -7.129 1 98.06 23 ASP B O 1
ATOM 1077 N N . SER B 1 24 ? -20.016 -12.016 -8.078 1 97.75 24 SER B N 1
ATOM 1078 C CA . SER B 1 24 ? -19.75 -13.422 -8.344 1 97.75 24 SER B CA 1
ATOM 1079 C C . SER B 1 24 ? -19.625 -14.211 -7.047 1 97.75 24 SER B C 1
ATOM 1081 O O . SER B 1 24 ? -19.922 -15.406 -7.012 1 97.75 24 SER B O 1
ATOM 1083 N N . GLN B 1 25 ? -19.203 -13.625 -6.027 1 97.62 25 GLN B N 1
ATOM 1084 C CA . GLN B 1 25 ? -19 -14.289 -4.746 1 97.62 25 GLN B CA 1
ATOM 1085 C C . GLN B 1 25 ? -20.188 -14.07 -3.818 1 97.62 25 GLN B C 1
ATOM 1087 O O . GLN B 1 25 ? -20.156 -14.469 -2.652 1 97.62 25 GLN B O 1
ATOM 1092 N N . LYS B 1 26 ? -21.203 -13.352 -4.316 1 97.44 26 LYS B N 1
ATOM 1093 C CA . LYS B 1 26 ? -22.422 -13.07 -3.576 1 97.44 26 LYS B CA 1
ATOM 1094 C C . LYS B 1 26 ? -22.125 -12.367 -2.254 1 97.44 26 LYS B C 1
ATOM 1096 O O . LYS B 1 26 ? -22.641 -12.766 -1.204 1 97.44 26 LYS B O 1
ATOM 1101 N N . MET B 1 27 ? -21.297 -11.391 -2.297 1 97.62 27 MET B N 1
ATOM 1102 C CA . MET B 1 27 ? -20.891 -10.578 -1.15 1 97.62 27 MET B CA 1
ATOM 1103 C C . MET B 1 27 ? -21.156 -9.102 -1.412 1 97.62 27 MET B C 1
ATOM 1105 O O . MET B 1 27 ? -20.938 -8.609 -2.521 1 97.62 27 MET B O 1
ATOM 1109 N N . ASP B 1 28 ? -21.719 -8.438 -0.425 1 97.31 28 ASP B N 1
ATOM 1110 C CA . ASP B 1 28 ? -21.844 -6.988 -0.563 1 97.31 28 ASP B CA 1
ATOM 1111 C C . ASP B 1 28 ? -20.734 -6.262 0.199 1 97.31 28 ASP B C 1
ATOM 1113 O O . ASP B 1 28 ? -19.875 -6.898 0.812 1 97.31 28 ASP B O 1
ATOM 1117 N N . TYR B 1 29 ? -20.766 -4.934 0.179 1 97.56 29 TYR B N 1
ATOM 1118 C CA . TYR B 1 29 ? -19.672 -4.141 0.724 1 97.56 29 TYR B CA 1
ATOM 1119 C C . TYR B 1 29 ? -19.656 -4.207 2.246 1 97.56 29 TYR B C 1
ATOM 1121 O O . TYR B 1 29 ? -18.594 -4.117 2.865 1 97.56 29 TYR B O 1
ATOM 1129 N N . THR B 1 30 ? -20.797 -4.277 2.855 1 98.12 30 THR B N 1
ATOM 1130 C CA . THR B 1 30 ? -20.859 -4.383 4.309 1 98.12 30 THR B CA 1
ATOM 1131 C C . THR B 1 30 ? -20.203 -5.676 4.789 1 98.12 30 THR B C 1
ATOM 1133 O O . THR B 1 30 ? -19.422 -5.668 5.742 1 98.12 30 THR B O 1
ATOM 1136 N N . GLU B 1 31 ? -20.516 -6.742 4.125 1 98.25 31 GLU B N 1
ATOM 1137 C CA . GLU B 1 31 ? -19.922 -8.031 4.441 1 98.25 31 GLU B CA 1
ATOM 1138 C C . GLU B 1 31 ? -18.422 -8.023 4.184 1 98.25 31 GLU B C 1
ATOM 1140 O O . GLU B 1 31 ? -17.641 -8.555 4.977 1 98.25 31 GLU B O 1
ATOM 1145 N N . LEU B 1 32 ? -18.062 -7.5 3.049 1 98.31 32 LEU B N 1
ATOM 1146 C CA . LEU B 1 32 ? -16.656 -7.383 2.717 1 98.31 32 LEU B CA 1
ATOM 1147 C C . LEU B 1 32 ? -15.891 -6.648 3.818 1 98.31 32 LEU B C 1
ATOM 1149 O O . LEU B 1 32 ? -14.859 -7.125 4.289 1 98.31 32 LEU B O 1
ATOM 1153 N N . HIS B 1 33 ? -16.375 -5.48 4.188 1 98.31 33 HIS B N 1
ATOM 1154 C CA . HIS B 1 33 ? -15.766 -4.672 5.234 1 98.31 33 HIS B CA 1
ATOM 1155 C C . HIS B 1 33 ? -15.633 -5.457 6.535 1 98.31 33 HIS B C 1
ATOM 1157 O O . HIS B 1 33 ? -14.562 -5.484 7.148 1 98.31 33 HIS B O 1
ATOM 1163 N N . ASP B 1 34 ? -16.703 -6.102 6.918 1 98.25 34 ASP B N 1
ATOM 1164 C CA . ASP B 1 34 ? -16.703 -6.863 8.164 1 98.25 34 ASP B CA 1
ATOM 1165 C C . ASP B 1 34 ? -15.664 -7.984 8.133 1 98.25 34 ASP B C 1
ATOM 1167 O O . ASP B 1 34 ? -14.922 -8.172 9.094 1 98.25 34 ASP B O 1
ATOM 1171 N N . LYS B 1 35 ? -15.625 -8.711 7.055 1 98 35 LYS B N 1
ATOM 1172 C CA . LYS B 1 35 ? -14.703 -9.836 6.926 1 98 35 LYS B CA 1
ATOM 1173 C C . LYS B 1 35 ? -13.25 -9.359 6.93 1 98 35 LYS B C 1
ATOM 1175 O O . LYS B 1 35 ? -12.391 -9.984 7.559 1 98 35 LYS B O 1
ATOM 1180 N N . ILE B 1 36 ? -12.984 -8.312 6.227 1 97.12 36 ILE B N 1
ATOM 1181 C CA . ILE B 1 36 ? -11.625 -7.789 6.145 1 97.12 36 ILE B CA 1
ATOM 1182 C C . ILE B 1 36 ? -11.18 -7.305 7.523 1 97.12 36 ILE B C 1
ATOM 1184 O O . ILE B 1 36 ? -10.055 -7.582 7.945 1 97.12 36 ILE B O 1
ATOM 1188 N N . CYS B 1 37 ? -12.023 -6.547 8.203 1 97.31 37 CYS B N 1
ATOM 1189 C CA . CYS B 1 37 ? -11.688 -6.047 9.531 1 97.31 37 CYS B CA 1
ATOM 1190 C C . CYS B 1 37 ? -11.438 -7.199 10.5 1 97.31 37 CYS B C 1
ATOM 1192 O O . CYS B 1 37 ? -10.484 -7.172 11.273 1 97.31 37 CYS B O 1
ATOM 1194 N N . LYS B 1 38 ? -12.25 -8.172 10.461 1 96.44 38 LYS B N 1
ATOM 1195 C CA . LYS B 1 38 ? -12.148 -9.305 11.367 1 96.44 38 LYS B CA 1
ATOM 1196 C C . LYS B 1 38 ? -10.914 -10.148 11.055 1 96.44 38 LYS B C 1
ATOM 1198 O O . LYS B 1 38 ? -10.156 -10.508 11.953 1 96.44 38 LYS B O 1
ATOM 1203 N N . GLN B 1 39 ? -10.672 -10.438 9.82 1 95.75 39 GLN B N 1
ATOM 1204 C CA . GLN B 1 39 ? -9.625 -11.375 9.422 1 95.75 39 GLN B CA 1
ATOM 1205 C C . GLN B 1 39 ? -8.25 -10.719 9.484 1 95.75 39 GLN B C 1
ATOM 1207 O O . GLN B 1 39 ? -7.258 -11.383 9.797 1 95.75 39 GLN B O 1
ATOM 1212 N N . PHE B 1 40 ? -8.211 -9.445 9.188 1 95.69 40 PHE B N 1
ATOM 1213 C CA . PHE B 1 40 ? -6.902 -8.812 9.062 1 95.69 40 PHE B CA 1
ATOM 1214 C C . PHE B 1 40 ? -6.699 -7.766 10.156 1 95.69 40 PHE B C 1
ATOM 1216 O O . PHE B 1 40 ? -5.734 -7 10.117 1 95.69 40 PHE B O 1
ATOM 1223 N N . GLY B 1 41 ? -7.648 -7.66 11.086 1 93.62 41 GLY B N 1
ATOM 1224 C CA . GLY B 1 41 ? -7.473 -6.793 12.242 1 93.62 41 GLY B CA 1
ATOM 1225 C C . GLY B 1 41 ? -7.52 -5.316 11.891 1 93.62 41 GLY B C 1
ATOM 1226 O O . GLY B 1 41 ? -6.816 -4.508 12.5 1 93.62 41 GLY B O 1
ATOM 1227 N N . LEU B 1 42 ? -8.172 -4.969 10.891 1 95 42 LEU B N 1
ATOM 1228 C CA . LEU B 1 42 ? -8.297 -3.568 10.5 1 95 42 LEU B CA 1
ATOM 1229 C C . LEU B 1 42 ? -9.352 -2.861 11.344 1 95 42 LEU B C 1
ATOM 1231 O O . LEU B 1 42 ? -10.406 -3.434 11.641 1 95 42 LEU B O 1
ATOM 1235 N N . LYS B 1 43 ? -9.102 -1.661 11.742 1 94.5 43 LYS B N 1
ATOM 1236 C CA . LYS B 1 43 ? -9.992 -0.9 12.609 1 94.5 43 LYS B CA 1
ATOM 1237 C C . LYS B 1 43 ? -10.625 0.267 11.859 1 94.5 43 LYS B C 1
ATOM 1239 O O . LYS B 1 43 ? -11.062 1.245 12.469 1 94.5 43 LYS B O 1
ATOM 1244 N N . ILE B 1 44 ? -10.719 0.155 10.664 1 93.94 44 ILE B N 1
ATOM 1245 C CA . ILE B 1 44 ? -11.289 1.221 9.844 1 93.94 44 ILE B CA 1
ATOM 1246 C C . ILE B 1 44 ? -12.812 1.143 9.883 1 93.94 4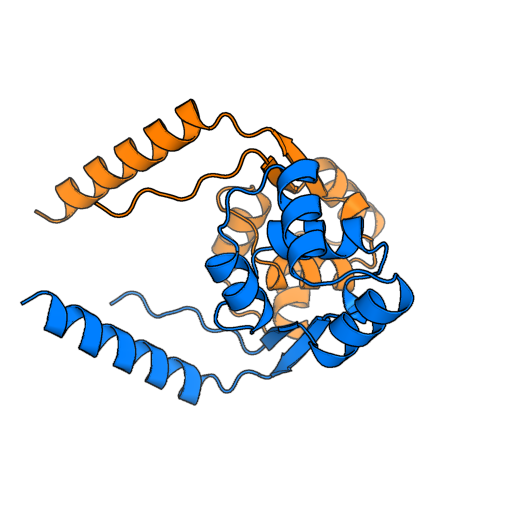4 ILE B C 1
ATOM 1248 O O . ILE B 1 44 ? -13.383 0.051 9.875 1 93.94 44 ILE B O 1
ATOM 1252 N N . SER B 1 45 ? -13.438 2.262 10 1 95.44 45 SER B N 1
ATOM 1253 C CA . SER B 1 45 ? -14.891 2.314 9.93 1 95.44 45 SER B CA 1
ATOM 1254 C C . SER B 1 45 ? -15.398 1.968 8.531 1 95.44 45 SER B C 1
ATOM 1256 O O . SER B 1 45 ? -14.641 2.031 7.562 1 95.44 45 SER B O 1
ATOM 1258 N N . TYR B 1 46 ? -16.688 1.695 8.469 1 96.25 46 TYR B N 1
ATOM 1259 C CA . TYR B 1 46 ? -17.281 1.421 7.168 1 96.25 46 TYR B CA 1
ATOM 1260 C C . TYR B 1 46 ? -17.141 2.623 6.238 1 96.25 46 TYR B C 1
ATOM 1262 O O . TYR B 1 46 ? -16.812 2.473 5.062 1 96.25 46 TYR B O 1
ATOM 1270 N N . LYS B 1 47 ? -17.406 3.77 6.773 1 94.81 47 LYS B N 1
ATOM 1271 C CA . LYS B 1 47 ? -17.281 4.984 5.973 1 94.81 47 LYS B CA 1
ATOM 1272 C C . LYS B 1 47 ? -15.844 5.152 5.469 1 94.81 47 LYS B C 1
ATOM 1274 O O . LYS B 1 47 ? -15.625 5.469 4.301 1 94.81 47 LYS B O 1
ATOM 1279 N N . 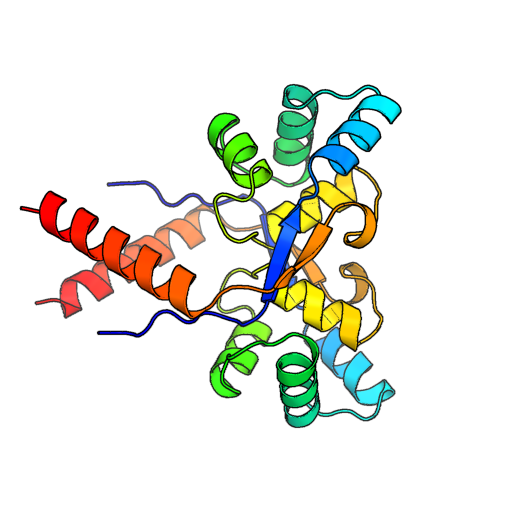GLY B 1 48 ? -14.867 5.004 6.324 1 94.25 48 GLY B N 1
ATOM 1280 C CA . GLY B 1 48 ? -13.469 5.043 5.926 1 94.25 48 GLY B CA 1
ATOM 1281 C C . GLY B 1 48 ? -13.117 4.016 4.867 1 94.25 48 GLY B C 1
ATOM 1282 O O . GLY B 1 48 ? -12.398 4.316 3.916 1 94.25 48 GLY B O 1
ATOM 1283 N N . PHE B 1 49 ? -13.703 2.848 5.035 1 96.19 49 PHE B N 1
ATOM 1284 C CA . PHE B 1 49 ? -13.492 1.75 4.098 1 96.19 49 PHE B CA 1
ATOM 1285 C C . PHE B 1 49 ? -14.023 2.113 2.715 1 96.19 49 PHE B C 1
ATOM 1287 O O . PHE B 1 49 ? -13.336 1.933 1.7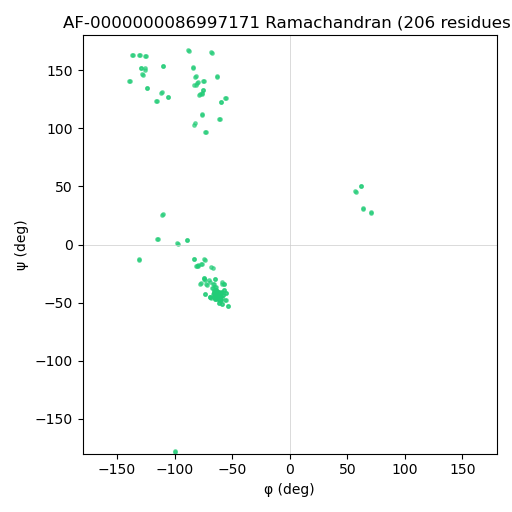11 1 96.19 49 PHE B O 1
ATOM 1294 N N . MET B 1 50 ? -15.18 2.668 2.672 1 95.25 50 MET B N 1
ATOM 1295 C CA . MET B 1 50 ? -15.781 3.068 1.403 1 95.25 50 MET B CA 1
ATOM 1296 C C . MET B 1 50 ? -14.984 4.195 0.752 1 95.25 50 MET B C 1
ATOM 1298 O O . MET B 1 50 ? -14.883 4.258 -0.474 1 95.25 50 MET B O 1
ATOM 1302 N N . ASN B 1 51 ? -14.406 5.078 1.553 1 93.75 51 ASN B N 1
ATOM 1303 C CA . ASN B 1 51 ? -13.547 6.137 1.04 1 93.75 51 ASN B CA 1
ATOM 1304 C C . ASN B 1 51 ? -12.297 5.566 0.37 1 93.75 51 ASN B C 1
ATOM 1306 O O . ASN B 1 51 ? -11.883 6.043 -0.688 1 93.75 51 ASN B O 1
ATOM 1310 N N . ILE B 1 52 ? -11.719 4.613 0.95 1 94.31 52 ILE B N 1
ATOM 1311 C CA . ILE B 1 52 ? -10.539 3.963 0.397 1 94.31 52 ILE B CA 1
ATOM 1312 C C . ILE B 1 52 ? -10.883 3.332 -0.951 1 94.31 52 ILE B C 1
ATOM 1314 O O . ILE B 1 52 ? -10.148 3.5 -1.927 1 94.31 52 ILE B O 1
ATOM 1318 N N . LEU B 1 53 ? -12.031 2.695 -1.036 1 96.06 53 LEU B N 1
ATOM 1319 C CA . LEU B 1 53 ? -12.438 2.006 -2.254 1 96.06 53 LEU B CA 1
ATOM 1320 C C . LEU B 1 53 ? -12.719 3.002 -3.375 1 96.06 53 LEU B C 1
ATOM 1322 O O . LEU B 1 53 ? -12.758 2.625 -4.551 1 96.06 53 LEU B O 1
ATOM 1326 N N . SER B 1 54 ? -12.945 4.23 -3.043 1 94.19 54 SER B N 1
ATOM 1327 C CA . SER B 1 54 ? -13.242 5.266 -4.027 1 94.19 54 SER B CA 1
ATOM 1328 C C . SER B 1 54 ? -11.969 5.938 -4.523 1 94.19 54 SER B C 1
ATOM 1330 O O . SER B 1 54 ? -12.023 6.887 -5.309 1 94.19 54 SER B O 1
ATOM 1332 N N . ASN B 1 55 ? -10.828 5.52 -4.125 1 93.5 55 ASN B N 1
ATOM 1333 C CA . ASN B 1 55 ? -9.523 6.023 -4.535 1 93.5 55 ASN B CA 1
ATOM 1334 C C . ASN B 1 55 ? -9.328 7.477 -4.109 1 93.5 55 ASN B C 1
ATOM 1336 O O . ASN B 1 55 ? -8.711 8.266 -4.836 1 93.5 55 ASN B O 1
ATOM 1340 N N . ARG B 1 56 ? -9.922 7.863 -3.039 1 83.81 56 ARG B N 1
ATOM 1341 C CA . ARG B 1 56 ? -9.773 9.242 -2.572 1 83.81 56 ARG B CA 1
ATOM 1342 C C . ARG B 1 56 ? -8.352 9.492 -2.074 1 83.81 56 ARG B C 1
ATOM 1344 O O . ARG B 1 56 ? -7.855 10.617 -2.164 1 83.81 56 ARG B O 1
ATOM 1351 N N . ASN B 1 57 ? -7.766 8.5 -1.549 1 81.62 57 ASN B N 1
ATOM 1352 C CA . ASN B 1 57 ? -6.383 8.547 -1.083 1 81.62 57 ASN B CA 1
ATOM 1353 C C . ASN B 1 57 ? -5.539 7.453 -1.725 1 81.62 57 ASN B C 1
ATOM 1355 O O . ASN B 1 57 ? -6.078 6.504 -2.297 1 81.62 57 ASN B O 1
ATOM 1359 N N . SER B 1 58 ? -4.227 7.715 -1.619 1 86.88 58 SER B N 1
ATOM 1360 C CA . SER B 1 58 ? -3.34 6.656 -2.09 1 86.88 58 SER B CA 1
ATOM 1361 C C . SER B 1 58 ? -3.508 5.387 -1.265 1 86.88 58 SER B C 1
ATOM 1363 O O . SER B 1 58 ? -3.703 5.449 -0.049 1 86.88 58 SER B O 1
ATOM 1365 N N . TRP B 1 59 ? -3.391 4.352 -1.911 1 95.06 59 TRP B N 1
ATOM 1366 C CA . TRP B 1 59 ? -3.621 3.064 -1.263 1 95.06 59 TRP B CA 1
ATOM 1367 C C . TRP B 1 59 ? -2.445 2.689 -0.364 1 95.06 59 TRP B C 1
ATOM 1369 O O . TRP B 1 59 ? -1.287 2.787 -0.775 1 95.06 59 TRP B O 1
ATOM 1379 N N . LYS B 1 60 ? -2.855 2.27 0.843 1 95.25 60 LYS B N 1
ATOM 1380 C CA . LYS B 1 60 ? -1.907 1.56 1.696 1 95.25 60 LYS B CA 1
ATOM 1381 C C . LYS B 1 60 ? -1.82 0.085 1.314 1 95.25 60 LYS B C 1
ATOM 1383 O O . LYS B 1 60 ? -2.836 -0.543 1.006 1 95.25 60 LYS B O 1
ATOM 1388 N N . PHE B 1 61 ? -0.684 -0.436 1.417 1 97.5 61 PHE B N 1
ATOM 1389 C CA . PHE B 1 61 ? -0.479 -1.814 0.988 1 97.5 61 PHE B CA 1
ATOM 1390 C C . PHE B 1 61 ? -1.294 -2.773 1.847 1 97.5 61 PHE B C 1
ATOM 1392 O O . PHE B 1 61 ? -1.873 -3.734 1.334 1 97.5 61 PHE B O 1
ATOM 1399 N N . LEU B 1 62 ? -1.388 -2.545 3.166 1 96.75 62 LEU B N 1
ATOM 1400 C CA . LEU B 1 62 ? -2.133 -3.418 4.066 1 96.75 62 LEU B CA 1
ATOM 1401 C C . LEU B 1 62 ? -3.574 -3.58 3.596 1 96.75 62 LEU B C 1
ATOM 1403 O O . LEU B 1 62 ? -4.109 -4.691 3.592 1 96.75 62 LEU B O 1
ATOM 1407 N N . TYR B 1 63 ? -4.188 -2.492 3.15 1 96.94 63 TYR B N 1
ATOM 1408 C CA . TYR B 1 63 ? -5.574 -2.541 2.701 1 96.94 63 TYR B CA 1
ATOM 1409 C C . TYR B 1 63 ? -5.699 -3.32 1.396 1 96.94 63 TYR B C 1
ATOM 1411 O O . TYR B 1 63 ? -6.602 -4.145 1.241 1 96.94 63 TYR B O 1
ATOM 1419 N N . ALA B 1 64 ? -4.805 -3.031 0.48 1 97.69 64 ALA B N 1
ATOM 1420 C CA . ALA B 1 64 ? -4.82 -3.729 -0.803 1 97.69 64 ALA B CA 1
ATOM 1421 C C . ALA B 1 64 ? -4.562 -5.223 -0.619 1 97.69 64 ALA B C 1
ATOM 1423 O O . ALA B 1 64 ? -5.227 -6.055 -1.24 1 97.69 64 ALA B O 1
ATOM 1424 N N . TYR B 1 65 ? -3.623 -5.48 0.217 1 97.19 65 TYR B N 1
ATOM 1425 C CA . TYR B 1 65 ? -3.287 -6.863 0.536 1 97.19 65 TYR B CA 1
ATOM 1426 C C . TYR B 1 65 ? -4.492 -7.598 1.113 1 97.19 65 TYR B C 1
ATOM 1428 O O . TYR B 1 65 ? -4.828 -8.703 0.669 1 97.19 65 TYR B O 1
ATOM 1436 N N . ALA B 1 66 ? -5.133 -7.043 2.104 1 97.19 66 ALA B N 1
ATOM 1437 C CA . ALA B 1 66 ? -6.289 -7.641 2.766 1 97.19 66 ALA B CA 1
ATOM 1438 C C . ALA B 1 66 ? -7.418 -7.906 1.771 1 97.19 66 ALA B C 1
ATOM 1440 O O . ALA B 1 66 ? -8.031 -8.969 1.793 1 97.19 66 ALA B O 1
ATOM 1441 N N . LEU B 1 67 ? -7.648 -6.945 0.923 1 97.62 67 LEU B N 1
ATOM 1442 C CA . LEU B 1 67 ? -8.695 -7.059 -0.086 1 97.62 67 LEU B CA 1
ATOM 1443 C C . LEU B 1 67 ? -8.422 -8.227 -1.024 1 97.62 67 LEU B C 1
ATOM 1445 O O . LEU B 1 67 ? -9.297 -9.078 -1.232 1 97.62 67 LEU B O 1
ATOM 1449 N N . CYS B 1 68 ? -7.203 -8.281 -1.561 1 96.94 68 CYS B N 1
ATOM 1450 C CA . CYS B 1 68 ? -6.836 -9.312 -2.525 1 96.94 68 CYS B CA 1
ATOM 1451 C C . CYS B 1 68 ? -6.836 -10.695 -1.876 1 96.94 68 CYS B C 1
ATOM 1453 O O . CYS B 1 68 ? -7.293 -11.664 -2.479 1 96.94 68 CYS B O 1
ATOM 1455 N N . GLU B 1 69 ? -6.316 -10.805 -0.712 1 96.31 69 GLU B N 1
ATOM 1456 C CA . GLU B 1 69 ? -6.27 -12.078 -0 1 96.31 69 GLU B CA 1
ATOM 1457 C C . GLU B 1 69 ? -7.676 -12.594 0.288 1 96.31 69 GLU B C 1
ATOM 1459 O O . GLU B 1 69 ? -7.957 -13.781 0.1 1 96.31 69 GLU B O 1
ATOM 1464 N N . LEU B 1 70 ? -8.531 -11.703 0.797 1 97.38 70 LEU B N 1
ATOM 1465 C CA . LEU B 1 70 ? -9.891 -12.117 1.133 1 97.38 70 LEU B CA 1
ATOM 1466 C C . LEU B 1 70 ? -10.641 -12.594 -0.11 1 97.38 70 LEU B C 1
ATOM 1468 O O . LEU B 1 70 ? -11.344 -13.602 -0.069 1 97.38 70 LEU B O 1
ATOM 1472 N N . LEU B 1 71 ? -10.477 -11.844 -1.182 1 97.81 71 LEU B N 1
ATOM 1473 C CA . LEU B 1 71 ? -11.227 -12.109 -2.404 1 97.81 71 LEU B CA 1
ATOM 1474 C C . LEU B 1 71 ? -10.547 -13.195 -3.23 1 97.81 71 LEU B C 1
ATOM 1476 O O . LEU B 1 71 ? -11.109 -13.68 -4.215 1 97.81 71 LEU B O 1
ATOM 1480 N N . LYS B 1 72 ? -9.336 -13.516 -2.877 1 96.44 72 LYS B N 1
ATOM 1481 C CA . LYS B 1 72 ? -8.555 -14.539 -3.57 1 96.44 72 LYS B CA 1
ATOM 1482 C C . LYS B 1 72 ? -8.32 -14.156 -5.031 1 96.44 72 LYS B C 1
ATOM 1484 O O . LYS B 1 72 ? -8.562 -14.961 -5.934 1 96.44 72 LYS B O 1
ATOM 1489 N N . VAL B 1 73 ? -7.852 -12.969 -5.199 1 95.75 73 VAL B N 1
ATOM 1490 C CA . VAL B 1 73 ? -7.508 -12.469 -6.527 1 95.75 73 VAL B CA 1
ATOM 1491 C C . VAL B 1 73 ? -6.109 -11.859 -6.5 1 95.75 73 VAL B C 1
ATOM 1493 O O . VAL B 1 73 ? -5.586 -11.531 -5.43 1 95.75 73 VAL B O 1
ATOM 1496 N N . ASN B 1 74 ? -5.562 -11.695 -7.66 1 93.69 74 ASN B N 1
ATOM 1497 C CA . ASN B 1 74 ? -4.309 -10.961 -7.789 1 93.69 74 ASN B CA 1
ATOM 1498 C C . ASN B 1 74 ? -4.543 -9.453 -7.859 1 93.69 74 ASN B C 1
ATOM 1500 O O . ASN B 1 74 ? -5.598 -9.008 -8.312 1 93.69 74 ASN B O 1
ATOM 1504 N N . SER B 1 75 ? -3.545 -8.758 -7.41 1 95.25 75 SER B N 1
ATOM 1505 C CA . SER B 1 75 ? -3.678 -7.301 -7.391 1 95.25 75 SER B CA 1
ATOM 1506 C C . SER B 1 75 ? -3.99 -6.758 -8.781 1 95.25 75 SER B C 1
ATOM 1508 O O . SER B 1 75 ? -4.812 -5.852 -8.93 1 95.25 75 SER B O 1
ATOM 1510 N N . ASN B 1 76 ? -3.457 -7.391 -9.766 1 93.88 76 ASN B N 1
ATOM 1511 C CA . ASN B 1 76 ? -3.619 -6.902 -11.125 1 93.88 76 ASN B CA 1
ATOM 1512 C C . ASN B 1 76 ? -5.027 -7.168 -11.656 1 93.88 76 ASN B C 1
ATOM 1514 O O . ASN B 1 76 ? -5.422 -6.617 -12.68 1 93.88 76 ASN B O 1
ATOM 1518 N N . ASP B 1 77 ? -5.742 -7.945 -11 1 95.25 77 ASP B N 1
ATOM 1519 C CA . ASP B 1 77 ? -7.117 -8.227 -11.398 1 95.25 77 ASP B CA 1
ATOM 1520 C C . ASP B 1 77 ? -8.031 -7.043 -11.086 1 95.25 77 ASP B C 1
ATOM 1522 O O . ASP B 1 77 ? -9.039 -6.836 -11.766 1 95.25 77 ASP B O 1
ATOM 1526 N N . ILE B 1 78 ? -7.656 -6.285 -10.055 1 97.12 78 ILE B N 1
ATOM 1527 C CA . ILE B 1 78 ? -8.633 -5.293 -9.617 1 9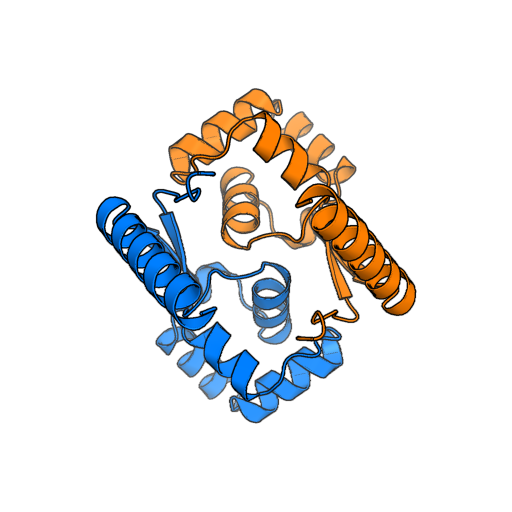7.12 78 ILE B CA 1
ATOM 1528 C C . ILE B 1 78 ? -7.965 -3.93 -9.484 1 97.12 78 ILE B C 1
ATOM 1530 O O . ILE B 1 78 ? -8.641 -2.908 -9.352 1 97.12 78 ILE B O 1
ATOM 1534 N N . PHE B 1 79 ? -6.672 -3.883 -9.508 1 97.56 79 PHE B N 1
ATOM 1535 C CA . PHE B 1 79 ? -5.953 -2.615 -9.461 1 97.56 79 PHE B CA 1
ATOM 1536 C C . PHE B 1 79 ? -5.281 -2.322 -10.797 1 97.56 79 PHE B C 1
ATOM 1538 O O . PHE B 1 79 ? -4.93 -3.242 -11.539 1 97.56 79 PHE B O 1
ATOM 1545 N N . GLU B 1 80 ? -5.117 -1.058 -11.008 1 96 80 GLU B N 1
ATOM 1546 C CA . GLU B 1 80 ? -4.484 -0.616 -12.25 1 96 80 GLU B CA 1
ATOM 1547 C C . GLU B 1 80 ? -3.504 0.523 -11.992 1 96 80 GLU B C 1
ATOM 1549 O O . GLU B 1 80 ? -3.768 1.407 -11.18 1 96 80 GLU B O 1
ATO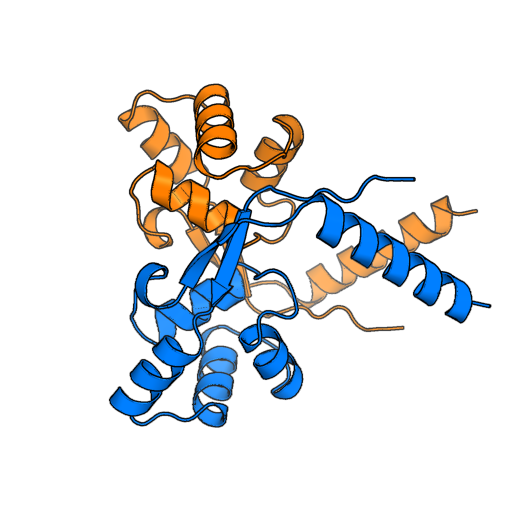M 1554 N N . LEU B 1 81 ? -2.416 0.463 -12.688 1 95.19 81 LEU B N 1
ATOM 1555 C CA . LEU B 1 81 ? -1.474 1.577 -12.695 1 95.19 81 LEU B CA 1
ATOM 1556 C C . LEU B 1 81 ? -1.954 2.686 -13.625 1 95.19 81 LEU B C 1
ATOM 1558 O O . LEU B 1 81 ? -2.289 2.428 -14.781 1 95.19 81 LEU B O 1
ATOM 1562 N N . VAL B 1 82 ? -1.987 3.885 -13.102 1 94.81 82 VAL B N 1
ATOM 1563 C CA . VAL B 1 82 ? -2.479 4.996 -13.914 1 94.81 82 VAL B CA 1
ATOM 1564 C C . VAL B 1 82 ? -1.439 6.117 -13.938 1 94.81 82 VAL B C 1
ATOM 1566 O O . VAL B 1 82 ? -0.657 6.266 -13 1 94.81 82 VAL B O 1
ATOM 1569 N N . ASP B 1 83 ? -1.435 6.867 -14.977 1 95.06 83 ASP B N 1
ATOM 1570 C CA . ASP B 1 83 ? -0.568 8.039 -15.062 1 95.06 83 ASP B CA 1
ATOM 1571 C C . ASP B 1 83 ? -1.113 9.188 -14.211 1 95.06 83 ASP B C 1
ATOM 1573 O O . ASP B 1 83 ? -2.328 9.383 -14.133 1 95.06 83 ASP B O 1
ATOM 1577 N N . VAL B 1 84 ? -0.164 9.844 -13.594 1 93.25 84 VAL B N 1
ATOM 1578 C CA . VAL B 1 84 ? -0.54 10.984 -12.766 1 93.25 84 VAL B CA 1
ATOM 1579 C C . VAL B 1 84 ? -0.16 12.289 -13.477 1 93.25 84 VAL B C 1
ATOM 1581 O O . VAL B 1 84 ? 0.959 12.422 -13.977 1 93.25 84 VAL B O 1
ATOM 1584 N N . ASP B 1 85 ? -1.149 13.148 -13.594 1 93.12 85 ASP B N 1
ATOM 1585 C CA . ASP B 1 85 ? -0.825 14.516 -13.977 1 93.12 85 ASP B CA 1
ATOM 1586 C C . ASP B 1 85 ? -0.167 15.266 -12.82 1 93.12 85 ASP B C 1
ATOM 1588 O O . ASP B 1 85 ? -0.854 15.867 -11.992 1 93.12 85 ASP B O 1
ATOM 1592 N N . VAL B 1 86 ? 1.118 15.305 -12.836 1 89.88 86 VAL B N 1
ATOM 1593 C CA . VAL B 1 86 ? 1.911 15.766 -11.703 1 89.88 86 VAL B CA 1
ATOM 1594 C C . VAL B 1 86 ? 1.604 17.234 -11.414 1 89.88 86 VAL B C 1
ATOM 1596 O O . VAL B 1 86 ? 1.467 17.625 -10.258 1 89.88 86 VAL B O 1
ATOM 1599 N N . ASP 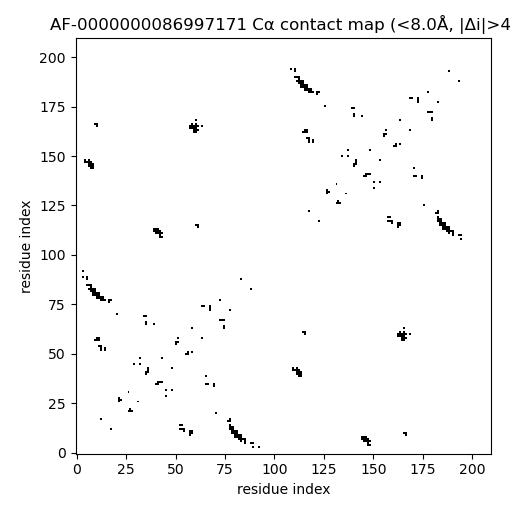B 1 87 ? 1.524 18.031 -12.438 1 90.44 87 ASP B N 1
ATOM 1600 C CA . ASP B 1 87 ? 1.268 19.453 -12.258 1 90.44 87 ASP B CA 1
ATOM 1601 C C . ASP B 1 87 ? -0.115 19.688 -11.656 1 90.44 87 ASP B C 1
ATOM 1603 O O . ASP B 1 87 ? -0.267 20.5 -10.742 1 90.44 87 ASP B O 1
ATOM 1607 N N . ALA B 1 88 ? -1.046 19.031 -12.172 1 90 88 ALA B N 1
ATOM 1608 C CA . ALA B 1 88 ? -2.4 19.172 -11.641 1 90 88 ALA B CA 1
ATOM 1609 C C . ALA B 1 88 ? -2.467 18.719 -10.18 1 90 88 ALA B C 1
ATOM 1611 O O . ALA B 1 88 ? -3.113 19.375 -9.359 1 90 88 ALA B O 1
ATOM 1612 N N . GLU B 1 89 ? -1.808 17.609 -9.922 1 87.12 89 GLU B N 1
ATOM 1613 C CA . GLU B 1 89 ? -1.785 17.094 -8.555 1 87.12 89 GLU B CA 1
ATOM 1614 C C . GLU B 1 89 ? -1.097 18.078 -7.609 1 87.12 89 GLU B C 1
ATOM 1616 O O . GLU B 1 89 ? -1.548 18.281 -6.48 1 87.12 89 GLU B O 1
ATOM 1621 N N . ARG B 1 90 ? -0.055 18.594 -8.039 1 87.5 90 ARG B N 1
ATOM 1622 C CA . ARG B 1 90 ? 0.685 19.562 -7.234 1 87.5 90 ARG B CA 1
ATOM 1623 C C . ARG B 1 90 ? -0.182 20.766 -6.898 1 87.5 90 ARG B C 1
ATOM 1625 O O . ARG B 1 90 ? -0.18 21.234 -5.758 1 87.5 90 ARG B O 1
ATOM 1632 N N . MET B 1 91 ? -0.823 21.188 -7.844 1 87.69 91 MET B N 1
ATOM 1633 C CA . MET B 1 91 ? -1.702 22.344 -7.66 1 87.69 91 MET B CA 1
ATOM 1634 C C . MET B 1 91 ? -2.811 22.031 -6.664 1 87.69 91 MET B C 1
ATOM 1636 O O . MET B 1 91 ? -3.141 22.859 -5.816 1 87.69 91 MET B O 1
ATOM 1640 N N . GLU B 1 92 ? -3.398 20.922 -6.77 1 82.56 92 GLU B N 1
ATOM 1641 C CA . GLU B 1 92 ? -4.461 20.5 -5.859 1 82.56 92 GLU B CA 1
ATOM 1642 C C . GLU B 1 92 ? -3.957 20.422 -4.422 1 82.56 92 GLU B C 1
ATOM 1644 O O . GLU B 1 92 ? -4.637 20.875 -3.496 1 82.56 92 GLU B O 1
ATOM 1649 N N . ARG B 1 93 ? -2.846 19.891 -4.262 1 81.25 93 ARG B N 1
ATOM 1650 C CA . ARG B 1 93 ? -2.275 19.75 -2.922 1 81.25 93 ARG B CA 1
ATOM 1651 C C . ARG B 1 93 ? -1.96 21.125 -2.326 1 81.25 93 ARG B C 1
ATOM 1653 O O . ARG B 1 93 ? -2.146 21.344 -1.127 1 81.25 93 ARG B O 1
ATOM 1660 N N . GLU B 1 94 ? -1.446 21.906 -3.141 1 81.12 94 GLU B N 1
ATOM 1661 C CA . GLU B 1 94 ? -1.153 23.266 -2.686 1 81.12 94 GLU B CA 1
ATOM 1662 C C . GLU B 1 94 ? -2.43 24 -2.289 1 81.12 94 GLU B C 1
ATOM 1664 O O . GLU B 1 94 ? -2.449 24.734 -1.296 1 81.12 94 GLU B O 1
ATOM 1669 N N . ASN B 1 95 ? -3.408 23.781 -3.088 1 83.06 95 ASN B N 1
ATOM 1670 C CA . ASN B 1 95 ? -4.699 24.391 -2.791 1 83.06 95 ASN B CA 1
ATOM 1671 C C . ASN B 1 95 ? -5.285 23.859 -1.486 1 83.06 95 ASN B C 1
ATOM 1673 O O . ASN B 1 95 ? -5.875 24.625 -0.714 1 83.06 95 ASN B O 1
ATOM 1677 N N . MET B 1 96 ? -5.16 22.641 -1.261 1 76.81 96 MET B N 1
ATOM 1678 C CA . MET B 1 96 ? -5.645 22.016 -0.028 1 76.81 96 MET B CA 1
ATOM 1679 C C . MET B 1 96 ? -4.898 22.578 1.184 1 76.81 96 MET B C 1
ATOM 1681 O O . MET B 1 96 ? -5.504 22.828 2.225 1 76.81 96 MET B O 1
ATOM 1685 N N . LYS B 1 97 ? -3.598 22.703 1.042 1 74.62 97 LYS B N 1
ATOM 1686 C CA . LYS B 1 97 ? -2.777 23.25 2.113 1 74.62 97 LYS B CA 1
ATOM 1687 C C . LYS B 1 97 ? -3.203 24.688 2.445 1 74.62 97 LYS B C 1
ATOM 1689 O O . LYS B 1 97 ? -3.27 25.062 3.617 1 74.62 97 LYS B O 1
ATOM 1694 N N . LYS B 1 98 ? -3.461 25.391 1.466 1 72.94 98 LYS B N 1
ATOM 1695 C CA . LYS B 1 98 ? -3.893 26.766 1.656 1 72.94 98 LYS B CA 1
ATOM 1696 C C . LYS B 1 98 ? -5.23 26.828 2.385 1 72.94 98 LYS B C 1
ATOM 1698 O O . LYS B 1 98 ? -5.438 27.688 3.246 1 72.94 98 LYS B O 1
ATOM 1703 N N . ARG B 1 99 ? -6.023 25.922 2.092 1 71.94 99 ARG B N 1
ATOM 1704 C CA . ARG B 1 99 ? -7.336 25.891 2.73 1 71.94 99 ARG B CA 1
ATOM 1705 C C . ARG B 1 99 ? -7.227 25.438 4.184 1 71.94 99 ARG B C 1
ATOM 1707 O O . ARG B 1 99 ? -7.965 25.922 5.047 1 71.94 99 ARG B O 1
ATOM 1714 N N . ASP B 1 100 ? -6.438 24.453 4.426 1 67.5 100 ASP B N 1
ATOM 1715 C CA . ASP B 1 100 ? -6.219 23.984 5.793 1 67.5 100 ASP B CA 1
ATOM 1716 C C . ASP B 1 100 ? -5.629 25.078 6.664 1 67.5 100 ASP B C 1
ATOM 1718 O O . ASP B 1 100 ? -6.035 25.266 7.816 1 67.5 100 ASP B O 1
ATOM 1722 N N . VAL B 1 101 ? -4.594 25.797 6.281 1 56.88 101 VAL B N 1
ATOM 1723 C CA . VAL B 1 101 ? -3.965 26.891 7.02 1 56.88 101 VAL B CA 1
ATOM 1724 C C . VAL B 1 101 ? -4.992 27.984 7.293 1 56.88 101 VAL B C 1
ATOM 1726 O O . VAL B 1 101 ? -4.992 28.578 8.367 1 56.88 101 VAL B O 1
ATOM 1729 N N . ARG B 1 102 ? -5.84 28.125 6.477 1 57 102 ARG B N 1
ATOM 1730 C CA . ARG B 1 102 ? -6.855 29.156 6.664 1 57 102 ARG B CA 1
ATOM 1731 C C . ARG B 1 102 ? -7.863 28.75 7.73 1 57 102 ARG B C 1
ATOM 1733 O O . ARG B 1 102 ? -8.414 29.594 8.438 1 57 102 ARG B O 1
ATOM 1740 N N . ASN B 1 103 ? -7.996 27.516 7.773 1 52.19 103 ASN B N 1
ATOM 1741 C CA . ASN B 1 103 ? -8.93 27.062 8.789 1 52.19 103 ASN B CA 1
ATOM 1742 C C . ASN B 1 103 ? -8.289 27.047 10.18 1 52.19 103 ASN B C 1
ATOM 1744 O O . ASN B 1 103 ? -8.953 26.75 11.172 1 52.19 103 ASN B O 1
ATOM 1748 N N . LYS B 1 104 ? -7.066 27.078 10.242 1 50.5 104 LYS B N 1
ATOM 1749 C CA . LYS B 1 104 ? -6.387 27.094 11.539 1 50.5 104 LYS B CA 1
ATOM 1750 C C . LYS B 1 104 ? -6.445 28.469 12.172 1 50.5 104 LYS B C 1
ATOM 1752 O O . LYS B 1 104 ? -6.145 28.625 13.359 1 50.5 104 LYS B O 1
ATOM 1757 N N . TYR B 1 105 ? -6.734 29.5 11.516 1 40.91 105 TYR B N 1
ATOM 1758 C CA . TYR B 1 105 ? -7 30.766 12.172 1 40.91 105 TYR B CA 1
ATOM 1759 C C . TYR B 1 105 ? -8.492 30.969 12.391 1 40.91 105 TYR B C 1
ATOM 1761 O O . TYR B 1 105 ? -9.312 30.516 11.586 1 40.91 105 TYR B O 1
#

pLDDT: mean 90.02, std 12.98, range [39.59, 98.31]

Sequence (210 aa):
MRKFLIHDKDIKLNKSKLDAILDSQKMDYTELHDKICKQFGLKISYKGFMNILSNRNSWKFLYAYALCELLKVNSNDIFELVDVDVDAERMERENMKKRDVRNKYMRKFLIHDKDIKLNKSKLDAILDSQKMDYTELHDKICKQFGLKISYKGFMNILSNRNSWKFLYAYALCELLKVNSNDIFELVDVDVDAERMERENMKKRDVRNKY

Radius of gyration: 18.38 Å; Cα contacts (8 Å, |Δi|>4): 213; chains: 2; bounding box: 44×46×38 Å

Secondary structure (DSSP, 8-state):
-------SEEEEE-HHHHHHHHHHTT--HHHHHHHHHHHHT----HHHHHHHHTTSSPPBHHHHHHHHHHHT--HHHHEEEEE--HHHHHHHHHHHHHHHHHHH-/-------SEEEEE-HHHHHHHHHHTT--HHHHHHHHHHHHT----HHHHHHHHTTSSPPBHHHHHHHHHHHT--HHHHEEEEE--HHHHHHHHHHHHHHHHHHH-

Foldseek 3Di:
DPQDDDDFKAKAFALVLVVVLCVVVVHDLVRLVVCLCVVLVDDADSVRLVCVNVPVDGDDPSNLVSNCVVSVHDSVSTMDMDGDPRVVVRVVVVVVVVVVVVVVD/DPQDDDDFKAKAFAVVLVVVLCVVVVHDLVRLVVCLCVVLVDDDDSVRLVCVNVPVDGDDPSNLVSNCVVSVHDSVSTMDMDGDPRVVVRVVVVVVVVVVVVVVD

Nearest PDB structures (foldseek):
  6tri-assembly1_A  TM=7.194E-01  e=9.548E-03  Lactococcus phage TP901-1
  3zhm-assembly1_A  TM=7.301E-01  e=2.088E-02  Lactococcus phage TP901-1
  1utx-assembly1_B  TM=7.462E-01  e=2.088E-02  Enterococcus faecalis
  3u3w-assembly1_B  TM=7.401E-01  e=5.439E-01  Bacillus thuringiensis Bt407
  2awi-assembly1_F  TM=6.845E-01  e=6.479E+00  Enterococcus faecalis

Organism: NCBI:txid2724322